Protein AF-A0A7X1Z9N9-F1 (afdb_monomer)

Structure (mmCIF, N/CA/C/O backbone):
data_AF-A0A7X1Z9N9-F1
#
_entry.id   AF-A0A7X1Z9N9-F1
#
loop_
_atom_site.group_PDB
_atom_site.id
_atom_site.type_symbol
_atom_site.label_atom_id
_atom_site.label_alt_id
_atom_site.label_comp_id
_atom_site.label_asym_id
_atom_site.label_entity_id
_atom_site.label_seq_id
_atom_site.pdbx_PDB_ins_code
_atom_site.Cartn_x
_atom_site.Cartn_y
_atom_site.Cartn_z
_atom_site.occupancy
_atom_site.B_iso_or_equiv
_atom_site.auth_seq_id
_atom_site.auth_comp_id
_atom_site.auth_asym_id
_atom_site.auth_atom_id
_atom_site.pdbx_PDB_model_num
ATOM 1 N N . MET A 1 1 ? 5.005 -2.989 -37.664 1.00 41.72 1 MET A N 1
ATOM 2 C CA . MET A 1 1 ? 4.830 -1.795 -36.803 1.00 41.72 1 MET A CA 1
ATOM 3 C C . MET A 1 1 ? 5.615 -2.000 -35.517 1.00 41.72 1 MET A C 1
ATOM 5 O O . MET A 1 1 ? 5.484 -3.068 -34.931 1.00 41.72 1 MET A O 1
ATOM 9 N N . LYS A 1 2 ? 6.439 -1.034 -35.084 1.00 55.78 2 LYS A N 1
ATOM 10 C CA . LYS A 1 2 ? 6.984 -1.046 -33.714 1.00 55.78 2 LYS A CA 1
ATOM 11 C C . LYS A 1 2 ? 5.807 -0.826 -32.763 1.00 55.78 2 LYS A C 1
ATOM 13 O O . LYS A 1 2 ? 5.116 0.178 -32.897 1.00 55.78 2 LYS A O 1
ATOM 18 N N . LYS A 1 3 ? 5.544 -1.781 -31.870 1.00 72.31 3 LYS A N 1
ATOM 19 C CA . LYS A 1 3 ? 4.564 -1.609 -30.795 1.00 72.31 3 LYS A CA 1
ATOM 20 C C . LYS A 1 3 ? 5.053 -0.469 -29.897 1.00 72.31 3 LYS A C 1
ATOM 22 O O . LYS A 1 3 ? 6.222 -0.471 -29.511 1.00 72.31 3 LYS A O 1
ATOM 27 N N . ASN A 1 4 ? 4.195 0.512 -29.628 1.00 86.56 4 ASN A N 1
ATOM 28 C CA . ASN A 1 4 ? 4.504 1.553 -28.653 1.00 86.56 4 ASN A CA 1
ATOM 29 C C . ASN A 1 4 ? 4.404 0.944 -27.257 1.00 86.56 4 ASN A C 1
ATOM 31 O O . ASN A 1 4 ? 3.423 0.269 -26.958 1.00 86.56 4 ASN A O 1
ATOM 35 N N . LEU A 1 5 ? 5.432 1.183 -26.450 1.00 94.12 5 LEU A N 1
ATOM 36 C CA . LEU A 1 5 ? 5.482 0.791 -25.050 1.00 94.12 5 LEU A CA 1
ATOM 37 C C . LEU A 1 5 ? 4.356 1.489 -24.273 1.00 94.12 5 LEU A C 1
ATOM 39 O O . LEU A 1 5 ? 4.157 2.692 -24.454 1.00 94.12 5 LEU A O 1
ATOM 43 N N . THR A 1 6 ? 3.635 0.755 -23.426 1.00 96.31 6 THR A N 1
ATOM 44 C CA . THR A 1 6 ? 2.561 1.316 -22.587 1.00 96.31 6 THR A CA 1
ATOM 45 C C . THR A 1 6 ? 2.886 1.248 -21.095 1.00 96.31 6 THR A C 1
ATOM 47 O O . THR A 1 6 ? 3.668 0.403 -20.656 1.00 96.31 6 THR A O 1
ATOM 50 N N . ASP A 1 7 ? 2.235 2.105 -20.300 1.00 96.75 7 ASP A N 1
ATOM 51 C CA . ASP A 1 7 ? 2.293 2.054 -18.831 1.00 96.75 7 ASP A CA 1
ATOM 52 C C . ASP A 1 7 ? 1.918 0.663 -18.310 1.00 96.75 7 ASP A C 1
ATOM 54 O O . ASP A 1 7 ? 2.605 0.126 -17.449 1.00 96.75 7 ASP A O 1
ATOM 58 N N . GLU A 1 8 ? 0.872 0.051 -18.870 1.00 96.25 8 GLU A N 1
ATOM 59 C CA . GLU A 1 8 ? 0.391 -1.277 -18.474 1.00 96.25 8 GLU A CA 1
ATOM 60 C C . GLU A 1 8 ? 1.453 -2.367 -18.691 1.00 96.25 8 GLU A C 1
ATOM 62 O O . GLU A 1 8 ? 1.660 -3.215 -17.825 1.00 96.25 8 GLU A O 1
ATOM 67 N N . GLU A 1 9 ? 2.177 -2.338 -19.816 1.00 97.19 9 GLU A N 1
ATOM 68 C CA . GLU A 1 9 ? 3.260 -3.295 -20.078 1.00 97.19 9 GLU A CA 1
ATOM 69 C C . GLU A 1 9 ? 4.414 -3.140 -19.086 1.00 97.19 9 GLU A C 1
ATOM 71 O O . GLU A 1 9 ? 4.978 -4.137 -18.617 1.00 97.19 9 GLU A O 1
ATOM 76 N N . ILE A 1 10 ? 4.754 -1.892 -18.751 1.00 97.94 10 ILE A N 1
ATOM 77 C CA . ILE A 1 10 ? 5.786 -1.579 -17.764 1.00 97.94 10 ILE A CA 1
ATOM 78 C C . ILE A 1 10 ? 5.344 -2.042 -16.377 1.00 97.94 10 ILE A C 1
ATOM 80 O O . ILE A 1 10 ? 6.110 -2.748 -15.725 1.00 97.94 10 ILE A O 1
ATOM 84 N N . LEU A 1 11 ? 4.130 -1.694 -15.940 1.00 97.81 11 LEU A N 1
ATOM 85 C CA . LEU A 1 11 ? 3.592 -2.053 -14.626 1.00 97.81 11 LEU A CA 1
ATOM 86 C C . LEU A 1 11 ? 3.477 -3.568 -14.471 1.00 97.81 11 LEU A C 1
ATOM 88 O O . LEU A 1 11 ? 3.977 -4.109 -13.492 1.00 97.81 11 LEU A O 1
ATOM 92 N N . LYS A 1 12 ? 2.944 -4.278 -15.470 1.00 97.56 12 LYS A N 1
ATOM 93 C CA . LYS A 1 12 ? 2.852 -5.745 -15.446 1.00 97.56 12 LYS A CA 1
ATOM 94 C C . LYS A 1 12 ? 4.224 -6.415 -15.349 1.00 97.56 12 LYS A C 1
ATOM 96 O O . LYS A 1 12 ? 4.395 -7.388 -14.618 1.00 97.56 12 LYS A O 1
ATOM 101 N N . THR A 1 13 ? 5.214 -5.901 -16.080 1.00 97.81 13 THR A N 1
ATOM 102 C CA . THR A 1 13 ? 6.587 -6.428 -16.019 1.00 97.81 13 THR A CA 1
ATOM 103 C C . THR A 1 13 ? 7.253 -6.091 -14.689 1.00 97.81 13 THR A C 1
ATOM 105 O O . THR A 1 13 ? 7.956 -6.924 -14.118 1.00 97.81 13 THR A O 1
ATOM 108 N N . ALA A 1 14 ? 7.033 -4.878 -14.185 1.00 97.38 14 ALA A N 1
ATOM 109 C CA . ALA A 1 14 ? 7.521 -4.448 -12.888 1.00 97.38 14 ALA A CA 1
ATOM 110 C C . ALA A 1 14 ? 6.924 -5.297 -11.766 1.00 97.38 14 ALA A C 1
ATOM 112 O O . ALA A 1 14 ? 7.677 -5.740 -10.912 1.00 97.38 14 ALA A O 1
ATOM 113 N N . ASP A 1 15 ? 5.622 -5.586 -11.789 1.00 95.56 15 ASP A N 1
ATOM 114 C CA . ASP A 1 15 ? 4.969 -6.415 -10.776 1.00 95.56 15 ASP A CA 1
ATOM 115 C C . ASP A 1 15 ? 5.503 -7.851 -10.785 1.00 95.56 15 ASP A C 1
ATOM 117 O O . ASP A 1 15 ? 5.840 -8.389 -9.734 1.00 95.56 15 ASP A O 1
ATOM 121 N N . ALA A 1 16 ? 5.710 -8.440 -11.968 1.00 95.56 16 ALA A N 1
ATOM 122 C CA . ALA A 1 16 ? 6.332 -9.759 -12.086 1.00 95.56 16 ALA A CA 1
ATOM 123 C C . ALA A 1 16 ? 7.754 -9.781 -11.497 1.00 95.56 16 ALA A C 1
ATOM 125 O O . ALA A 1 16 ? 8.085 -10.647 -10.687 1.00 95.56 16 ALA A O 1
ATOM 126 N N . LEU A 1 17 ? 8.583 -8.792 -11.848 1.00 95.56 17 LEU A N 1
ATOM 127 C CA . LEU A 1 17 ? 9.934 -8.654 -11.301 1.00 95.56 17 LEU A CA 1
ATOM 128 C C . LEU A 1 17 ? 9.913 -8.397 -9.791 1.00 95.56 17 LEU A C 1
ATOM 130 O O . LEU A 1 17 ? 10.740 -8.939 -9.066 1.00 95.56 17 LEU A O 1
ATOM 134 N N . ASN A 1 18 ? 8.988 -7.568 -9.319 1.00 92.88 18 ASN A N 1
ATOM 135 C CA . ASN A 1 18 ? 8.777 -7.262 -7.912 1.00 92.88 18 ASN A CA 1
ATOM 136 C C . ASN A 1 18 ? 8.408 -8.530 -7.128 1.00 92.88 18 ASN A C 1
ATOM 138 O O . ASN A 1 18 ? 8.967 -8.772 -6.061 1.00 92.88 18 ASN A O 1
ATOM 142 N N . TRP A 1 19 ? 7.525 -9.367 -7.675 1.00 92.00 19 TRP A N 1
ATOM 143 C CA . TRP A 1 19 ? 7.136 -10.651 -7.091 1.00 92.00 19 TRP A CA 1
ATOM 144 C C . TRP A 1 19 ? 8.292 -11.658 -7.048 1.00 92.00 19 TRP A C 1
ATOM 146 O O . TRP A 1 19 ? 8.420 -12.407 -6.083 1.00 92.00 19 TRP A O 1
ATOM 156 N N . GLU A 1 20 ? 9.150 -11.660 -8.070 1.00 92.25 20 GLU A N 1
ATOM 157 C CA . GLU A 1 20 ? 10.281 -12.586 -8.184 1.00 92.25 20 GLU A CA 1
ATOM 158 C C . GLU A 1 20 ? 11.436 -12.251 -7.228 1.00 92.25 20 GLU A C 1
ATOM 160 O O . GLU A 1 20 ? 11.952 -13.138 -6.553 1.00 92.25 20 GLU A O 1
ATOM 165 N N . LYS A 1 21 ? 11.871 -10.983 -7.171 1.00 90.25 21 LYS A N 1
ATOM 166 C CA . LYS A 1 21 ? 13.096 -10.591 -6.438 1.00 90.25 21 LYS A CA 1
ATOM 167 C C . LYS A 1 21 ? 12.880 -9.614 -5.286 1.00 90.25 21 LYS A C 1
ATOM 169 O O . LYS A 1 21 ? 13.844 -9.305 -4.587 1.00 90.25 21 LYS A O 1
ATOM 174 N N . GLY A 1 22 ? 11.662 -9.112 -5.107 1.00 91.25 22 GLY A N 1
ATOM 175 C CA . GLY A 1 22 ? 11.345 -8.069 -4.137 1.00 91.25 22 GLY A CA 1
ATOM 176 C C . GLY A 1 22 ? 11.584 -6.644 -4.654 1.00 91.25 22 GLY A C 1
ATOM 177 O O . GLY A 1 22 ? 12.424 -6.388 -5.527 1.00 91.25 22 GLY A O 1
ATOM 178 N N . PHE A 1 23 ? 10.835 -5.691 -4.095 1.00 91.06 23 PHE A N 1
ATOM 179 C CA . PHE A 1 23 ? 10.875 -4.287 -4.498 1.00 91.06 23 PHE A CA 1
ATOM 180 C C . PHE A 1 23 ? 12.224 -3.608 -4.205 1.00 91.06 23 PHE A C 1
ATOM 182 O O . PHE A 1 23 ? 12.713 -2.791 -4.999 1.00 91.06 23 PHE A O 1
ATOM 189 N N . ASP A 1 24 ? 12.862 -3.959 -3.083 1.00 90.19 24 ASP A N 1
ATOM 190 C CA . ASP A 1 24 ? 14.173 -3.426 -2.691 1.00 90.19 24 ASP A CA 1
ATOM 191 C C . ASP A 1 24 ? 15.234 -3.653 -3.783 1.00 90.19 24 ASP A C 1
ATOM 193 O O . ASP A 1 24 ? 15.962 -2.723 -4.151 1.00 90.19 24 ASP A O 1
ATOM 197 N N . LYS A 1 25 ? 15.238 -4.847 -4.385 1.00 92.06 25 LYS A N 1
ATOM 198 C CA . LYS A 1 25 ? 16.159 -5.269 -5.449 1.00 92.06 25 LYS A CA 1
ATOM 199 C C . LYS A 1 25 ? 15.675 -4.938 -6.862 1.00 92.06 25 LYS A C 1
ATOM 201 O O . LYS A 1 25 ? 16.464 -5.030 -7.804 1.00 92.06 25 LYS A O 1
ATOM 206 N N . MET A 1 26 ? 14.418 -4.535 -7.053 1.00 94.31 26 MET A N 1
ATOM 207 C CA . MET A 1 26 ? 13.912 -4.132 -8.366 1.00 94.31 26 MET A CA 1
ATOM 208 C C . MET A 1 26 ? 14.552 -2.829 -8.858 1.00 94.31 26 MET A C 1
ATOM 210 O O . MET A 1 26 ? 14.687 -1.855 -8.114 1.00 94.31 26 MET A O 1
ATOM 214 N N . ARG A 1 27 ? 14.946 -2.814 -10.140 1.00 95.50 27 ARG A N 1
ATOM 215 C CA . ARG A 1 27 ? 15.564 -1.670 -10.820 1.00 95.50 27 ARG A CA 1
ATOM 216 C C . ARG A 1 27 ? 14.912 -1.429 -12.182 1.00 95.50 27 ARG A C 1
ATOM 218 O O . ARG A 1 27 ? 14.556 -2.379 -12.875 1.00 95.50 27 ARG A O 1
ATOM 225 N N . ILE A 1 28 ? 14.859 -0.164 -12.605 1.00 96.88 28 ILE A N 1
ATOM 226 C CA . ILE A 1 28 ? 14.351 0.258 -13.926 1.00 96.88 28 ILE A CA 1
ATOM 227 C C . ILE A 1 28 ? 15.080 -0.449 -15.083 1.00 96.88 28 ILE A C 1
ATOM 229 O O . ILE A 1 28 ? 14.450 -0.861 -16.054 1.00 96.88 28 ILE A O 1
ATOM 233 N N . ILE A 1 29 ? 16.396 -0.656 -14.953 1.00 96.62 29 ILE A N 1
ATOM 234 C CA . ILE A 1 29 ? 17.219 -1.401 -15.925 1.00 96.62 29 ILE A CA 1
ATOM 235 C C . ILE A 1 29 ? 16.712 -2.826 -16.164 1.00 96.62 29 ILE A C 1
ATOM 237 O O . ILE A 1 29 ? 16.744 -3.309 -17.293 1.00 96.62 29 ILE A O 1
ATOM 241 N N . ASP A 1 30 ? 16.217 -3.501 -15.128 1.00 96.88 30 ASP A N 1
ATOM 242 C CA . ASP A 1 30 ? 15.746 -4.878 -15.265 1.00 96.88 30 ASP A CA 1
ATOM 243 C C . ASP A 1 30 ? 14.399 -4.929 -15.989 1.00 96.88 30 ASP A C 1
ATOM 245 O O . ASP A 1 30 ? 14.184 -5.813 -16.814 1.00 96.88 30 ASP A O 1
ATOM 249 N N . ILE A 1 31 ? 13.534 -3.940 -15.741 1.00 97.75 31 ILE A N 1
ATOM 250 C CA . ILE A 1 31 ? 12.250 -3.783 -16.434 1.00 97.75 31 ILE A CA 1
ATOM 251 C C . ILE A 1 31 ? 12.493 -3.521 -17.925 1.00 97.75 31 ILE A C 1
ATOM 253 O O . ILE A 1 31 ? 11.932 -4.194 -18.787 1.00 97.75 31 ILE A O 1
ATOM 257 N N . ALA A 1 32 ? 13.400 -2.593 -18.239 1.00 97.38 32 ALA A N 1
ATOM 258 C CA . ALA A 1 32 ? 13.777 -2.283 -19.612 1.00 97.38 32 ALA A CA 1
ATOM 259 C C . ALA A 1 32 ? 14.383 -3.494 -20.340 1.00 97.38 32 ALA A C 1
ATOM 261 O O . ALA A 1 32 ? 14.024 -3.770 -21.486 1.00 97.38 32 ALA A O 1
ATOM 262 N N . ARG A 1 33 ? 15.259 -4.252 -19.661 1.00 97.12 33 ARG A N 1
ATOM 263 C CA . ARG A 1 33 ? 15.855 -5.486 -20.195 1.00 97.12 33 ARG A CA 1
ATOM 264 C C . ARG A 1 33 ? 14.785 -6.536 -20.494 1.00 97.12 33 ARG A C 1
ATOM 266 O O . ARG A 1 33 ? 14.808 -7.112 -21.580 1.00 97.12 33 ARG A O 1
ATOM 273 N N . ALA A 1 34 ? 13.846 -6.754 -19.574 1.00 97.19 34 ALA A N 1
ATOM 274 C CA . ALA A 1 34 ? 12.747 -7.702 -19.752 1.00 97.19 34 ALA A CA 1
ATOM 275 C C . ALA A 1 34 ? 11.841 -7.324 -20.940 1.00 97.19 34 ALA A C 1
ATOM 277 O O . ALA A 1 34 ? 11.450 -8.191 -21.720 1.00 97.19 34 ALA A O 1
ATOM 278 N N . LEU A 1 35 ? 11.593 -6.027 -21.139 1.00 97.06 35 LEU A N 1
ATOM 279 C CA . LEU A 1 35 ? 10.788 -5.496 -22.246 1.00 97.06 35 LEU A CA 1
ATOM 280 C C . LEU A 1 35 ? 11.567 -5.296 -23.554 1.00 97.06 35 LEU A C 1
ATOM 282 O O . LEU A 1 35 ? 10.975 -4.942 -24.572 1.00 97.06 35 LEU A O 1
ATOM 286 N N . ARG A 1 36 ? 12.887 -5.528 -23.553 1.00 96.81 36 ARG A N 1
ATOM 287 C CA . ARG A 1 36 ? 13.790 -5.292 -24.696 1.00 96.81 36 ARG A CA 1
ATOM 288 C C . ARG A 1 36 ? 13.716 -3.851 -25.229 1.00 96.81 36 ARG A C 1
ATOM 290 O O . ARG A 1 36 ? 13.768 -3.618 -26.437 1.00 96.81 36 ARG A O 1
ATOM 297 N N . VAL A 1 37 ? 13.618 -2.883 -24.318 1.00 96.44 37 VAL A N 1
ATOM 298 C CA . VAL A 1 37 ? 13.616 -1.440 -24.610 1.00 96.44 37 VAL A CA 1
ATOM 299 C C . VAL A 1 37 ? 14.804 -0.741 -23.946 1.00 96.44 37 VAL A C 1
ATOM 301 O O . VAL A 1 37 ? 15.481 -1.306 -23.089 1.00 96.44 37 VAL A O 1
ATOM 304 N N . SER A 1 38 ? 15.082 0.506 -24.333 1.00 95.44 38 SER A N 1
ATOM 305 C CA . SER A 1 38 ? 16.095 1.313 -23.646 1.00 95.44 38 SER A CA 1
ATOM 306 C C . SER A 1 38 ? 15.590 1.770 -22.275 1.00 95.44 38 SER A C 1
ATOM 308 O O . SER A 1 38 ? 14.392 1.966 -22.080 1.00 95.44 38 SER A O 1
ATOM 310 N N . HIS A 1 39 ? 16.492 2.020 -21.319 1.00 93.25 39 HIS A N 1
ATOM 311 C CA . HIS A 1 39 ? 16.080 2.552 -20.009 1.00 93.25 39 HIS A CA 1
ATOM 312 C C . HIS A 1 39 ? 15.418 3.921 -20.160 1.00 93.25 39 HIS A C 1
ATOM 314 O O . HIS A 1 39 ? 14.435 4.208 -19.488 1.00 93.25 39 HIS A O 1
ATOM 320 N N . THR A 1 40 ? 15.912 4.739 -21.096 1.00 95.31 40 THR A N 1
ATOM 321 C CA . THR A 1 40 ? 15.309 6.028 -21.450 1.00 95.31 40 THR A CA 1
ATOM 322 C C . THR A 1 40 ? 13.855 5.879 -21.891 1.00 95.31 40 THR A C 1
ATOM 324 O O . THR A 1 40 ? 13.071 6.786 -21.648 1.00 95.31 40 THR A O 1
ATOM 327 N N . ALA A 1 41 ? 13.468 4.759 -22.516 1.00 95.50 41 ALA A N 1
ATOM 328 C CA . ALA A 1 41 ? 12.070 4.517 -22.855 1.00 95.50 41 ALA A CA 1
ATOM 329 C C . ALA A 1 41 ? 11.210 4.363 -21.595 1.00 95.50 41 ALA A C 1
ATOM 331 O O . ALA A 1 41 ? 10.149 4.963 -21.548 1.00 95.50 41 ALA A O 1
ATOM 332 N N . ILE A 1 42 ? 11.684 3.664 -20.555 1.00 97.06 42 ILE A N 1
ATOM 333 C CA . ILE A 1 42 ? 10.962 3.565 -19.273 1.00 97.06 42 ILE A CA 1
ATOM 334 C C . ILE A 1 42 ? 10.852 4.937 -18.598 1.00 97.06 42 ILE A C 1
ATOM 336 O O . ILE A 1 42 ? 9.771 5.307 -18.148 1.00 97.06 42 ILE A O 1
ATOM 340 N N . TYR A 1 43 ? 11.933 5.726 -18.601 1.00 96.12 43 TYR A N 1
ATOM 341 C CA . TYR A 1 43 ? 11.951 7.063 -17.993 1.00 96.12 43 TYR A CA 1
ATOM 342 C C . TYR A 1 43 ? 10.994 8.074 -18.645 1.00 96.12 43 TYR A C 1
ATOM 344 O O . TYR A 1 43 ? 10.663 9.079 -18.027 1.00 96.12 43 TYR A O 1
ATOM 352 N N . LYS A 1 44 ? 10.513 7.818 -19.870 1.00 95.62 44 LYS A N 1
ATOM 353 C CA . LYS A 1 44 ? 9.448 8.628 -20.490 1.00 95.62 44 LYS A CA 1
ATOM 354 C C . LYS A 1 44 ? 8.072 8.401 -19.859 1.00 95.62 44 LYS A C 1
ATOM 356 O O . LYS A 1 44 ? 7.209 9.255 -20.020 1.00 95.62 44 LYS A O 1
ATOM 361 N N . HIS A 1 45 ? 7.873 7.266 -19.192 1.00 96.69 45 HIS A N 1
ATOM 362 C CA . HIS A 1 45 ? 6.622 6.905 -18.522 1.00 96.69 45 HIS A CA 1
ATOM 363 C C . HIS A 1 45 ? 6.719 7.100 -17.005 1.00 96.69 45 HIS A C 1
ATOM 365 O O . HIS A 1 45 ? 5.784 7.594 -16.382 1.00 96.69 45 HIS A O 1
ATOM 371 N N . PHE A 1 46 ? 7.862 6.744 -16.407 1.00 97.06 46 PHE A N 1
ATOM 372 C CA . PHE A 1 46 ? 8.057 6.789 -14.960 1.00 97.06 46 PHE A CA 1
ATOM 373 C C . PHE A 1 46 ? 9.402 7.397 -14.594 1.00 97.06 46 PHE A C 1
ATOM 375 O O . PHE A 1 46 ? 10.449 6.895 -14.993 1.00 97.06 46 PHE A O 1
ATOM 382 N N . GLU A 1 47 ? 9.372 8.440 -13.771 1.00 95.94 47 GLU A N 1
ATOM 383 C CA . GLU A 1 47 ? 10.574 9.148 -13.328 1.00 95.94 47 GLU A CA 1
ATOM 384 C C . GLU A 1 47 ? 11.532 8.247 -12.532 1.00 95.94 47 GLU A C 1
ATOM 386 O O . GLU A 1 47 ? 12.750 8.366 -12.642 1.00 95.94 47 GLU A O 1
ATOM 391 N N . ASN A 1 48 ? 10.993 7.324 -11.734 1.00 95.69 48 ASN A N 1
ATOM 392 C CA . ASN A 1 48 ? 11.765 6.425 -10.882 1.00 95.69 48 ASN A CA 1
ATOM 393 C C . ASN A 1 48 ? 10.962 5.154 -10.544 1.00 95.69 48 ASN A C 1
ATOM 395 O O . ASN A 1 48 ? 9.814 4.982 -10.965 1.00 95.69 48 ASN A O 1
ATOM 399 N N . LYS A 1 49 ? 11.581 4.227 -9.802 1.00 95.00 49 LYS A N 1
ATOM 400 C CA . LYS A 1 49 ? 10.930 2.960 -9.436 1.00 95.00 49 LYS A CA 1
ATOM 401 C C . LYS A 1 49 ? 9.875 3.134 -8.340 1.00 95.00 49 LYS A C 1
ATOM 403 O O . LYS A 1 49 ? 8.997 2.289 -8.216 1.00 95.00 49 LYS A O 1
ATOM 408 N N . GLU A 1 50 ? 9.956 4.202 -7.554 1.00 96.12 50 GLU A N 1
ATOM 409 C CA . GLU A 1 50 ? 9.023 4.521 -6.477 1.00 96.12 50 GLU A CA 1
ATOM 410 C C . GLU A 1 50 ? 7.658 4.944 -7.035 1.00 96.12 50 GLU A C 1
ATOM 412 O O . GLU A 1 50 ? 6.643 4.502 -6.508 1.00 96.12 50 GLU A O 1
ATOM 417 N N . VAL A 1 51 ? 7.615 5.688 -8.148 1.00 96.50 51 VAL A N 1
ATOM 418 C CA . VAL A 1 51 ? 6.363 6.006 -8.867 1.00 96.50 51 VAL A CA 1
ATOM 419 C C . VAL A 1 51 ? 5.700 4.736 -9.412 1.00 96.50 51 VAL A C 1
ATOM 421 O O . VAL A 1 51 ? 4.483 4.575 -9.320 1.00 96.50 51 VAL A O 1
ATOM 424 N N . ILE A 1 52 ? 6.493 3.802 -9.949 1.00 97.00 52 ILE A N 1
ATOM 425 C CA . ILE A 1 52 ? 5.995 2.482 -10.370 1.00 97.00 52 ILE A CA 1
ATOM 426 C C . ILE A 1 52 ? 5.400 1.750 -9.167 1.00 97.00 52 ILE A C 1
ATOM 428 O O . ILE A 1 52 ? 4.284 1.246 -9.238 1.00 97.00 52 ILE A O 1
ATOM 432 N N . PHE A 1 53 ? 6.120 1.722 -8.047 1.00 95.38 53 PHE A N 1
ATOM 433 C CA . PHE A 1 53 ? 5.667 1.033 -6.844 1.00 95.38 53 PHE A CA 1
ATOM 434 C C . PHE A 1 53 ? 4.388 1.618 -6.269 1.00 95.38 53 PHE A C 1
ATOM 436 O O . PHE A 1 53 ? 3.507 0.864 -5.879 1.00 95.38 53 PHE A O 1
ATOM 443 N N . GLU A 1 54 ? 4.259 2.943 -6.259 1.00 95.88 54 GLU A N 1
ATOM 444 C CA . GLU A 1 54 ? 3.034 3.613 -5.840 1.00 95.88 54 GLU A CA 1
ATOM 445 C C . GLU A 1 54 ? 1.833 3.132 -6.663 1.00 95.88 54 GLU A C 1
ATOM 447 O O . GLU A 1 54 ? 0.801 2.767 -6.099 1.00 95.8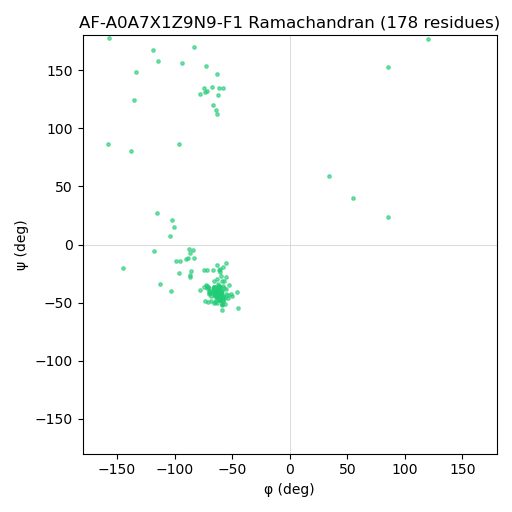8 54 GLU A O 1
ATOM 452 N N . LYS A 1 55 ? 1.981 3.045 -7.990 1.00 96.56 55 LYS A N 1
ATOM 453 C CA . LYS A 1 55 ? 0.933 2.511 -8.870 1.00 96.56 55 LYS A CA 1
ATOM 454 C C . LYS A 1 55 ? 0.620 1.044 -8.576 1.00 96.56 55 LYS A C 1
ATOM 456 O O . LYS A 1 55 ? -0.554 0.705 -8.461 1.00 96.56 55 LYS A O 1
ATOM 461 N N . LEU A 1 56 ? 1.636 0.206 -8.362 1.00 95.06 56 LEU A N 1
ATOM 462 C CA . LEU A 1 56 ? 1.436 -1.198 -7.982 1.00 95.06 56 LEU A CA 1
ATOM 463 C C . LEU A 1 56 ? 0.718 -1.343 -6.629 1.00 95.06 56 LEU A C 1
ATOM 465 O O . LEU A 1 56 ? -0.141 -2.209 -6.476 1.00 95.06 56 LEU A O 1
ATOM 469 N N . LEU A 1 57 ? 1.028 -0.493 -5.643 1.00 93.94 57 LEU A N 1
ATOM 470 C CA . LEU A 1 57 ? 0.324 -0.470 -4.357 1.00 93.94 57 LEU A CA 1
ATOM 471 C C . LEU A 1 57 ? -1.142 -0.060 -4.546 1.00 93.94 57 LEU A C 1
ATOM 473 O O . LEU A 1 57 ? -2.030 -0.715 -4.005 1.00 93.94 57 LEU A O 1
ATOM 477 N N . ARG A 1 58 ? -1.409 0.976 -5.350 1.00 95.44 58 ARG A N 1
ATOM 478 C CA . ARG A 1 58 ? -2.778 1.409 -5.676 1.00 95.44 58 ARG A CA 1
ATOM 479 C C . ARG A 1 58 ? -3.577 0.272 -6.317 1.00 95.44 58 ARG A C 1
ATOM 481 O O . ARG A 1 58 ? -4.668 -0.025 -5.846 1.00 95.44 58 ARG A O 1
ATOM 488 N N . GLU A 1 59 ? -3.025 -0.414 -7.316 1.00 93.00 59 GLU A N 1
ATOM 489 C CA . GLU A 1 59 ? -3.676 -1.566 -7.962 1.00 93.00 59 GLU A CA 1
ATOM 490 C C . GLU A 1 59 ? -3.919 -2.725 -6.987 1.00 93.00 59 GLU A C 1
ATOM 492 O O . GLU A 1 59 ? -4.999 -3.321 -6.983 1.00 93.00 59 GLU A O 1
ATOM 497 N N . ARG A 1 60 ? -2.944 -3.011 -6.116 1.00 91.06 60 ARG A N 1
ATOM 498 C CA . ARG A 1 60 ? -3.036 -4.080 -5.115 1.00 91.06 60 ARG A CA 1
ATOM 499 C C . ARG A 1 60 ? -4.167 -3.862 -4.118 1.00 91.06 60 ARG A C 1
ATOM 501 O O . ARG A 1 60 ? -4.830 -4.829 -3.754 1.00 91.06 60 ARG A O 1
ATOM 508 N N . TYR A 1 61 ? -4.366 -2.630 -3.655 1.00 94.75 61 TYR A N 1
ATOM 509 C CA . TYR A 1 61 ? -5.334 -2.332 -2.597 1.00 94.75 61 TYR A CA 1
ATOM 510 C C . TYR A 1 61 ? -6.694 -1.868 -3.111 1.00 94.75 61 TYR A C 1
ATOM 512 O O . TYR A 1 61 ? -7.687 -2.061 -2.415 1.00 94.75 61 TYR A O 1
ATOM 520 N N . ASP A 1 62 ? -6.778 -1.304 -4.318 1.00 92.94 62 ASP A N 1
ATOM 521 C CA . ASP A 1 62 ? -8.015 -0.697 -4.808 1.00 92.94 62 ASP A CA 1
ATOM 522 C C . ASP A 1 62 ? -9.182 -1.689 -4.848 1.00 92.94 62 ASP A C 1
ATOM 524 O O . ASP A 1 62 ? -10.212 -1.454 -4.224 1.00 92.94 62 ASP A O 1
ATOM 528 N N . VAL A 1 63 ? -9.040 -2.817 -5.550 1.00 91.62 63 VAL A N 1
ATOM 529 C CA . VAL A 1 63 ? -10.135 -3.794 -5.663 1.00 91.62 63 VAL A CA 1
ATOM 530 C C . VAL A 1 63 ? -10.420 -4.492 -4.329 1.00 91.62 63 VAL A C 1
ATOM 532 O O . VAL A 1 63 ? -11.594 -4.536 -3.946 1.00 91.62 63 VAL A O 1
ATOM 535 N N . PRO A 1 64 ? -9.415 -5.012 -3.595 1.00 90.88 64 PRO A N 1
ATOM 536 C CA . PRO A 1 64 ? -9.667 -5.728 -2.351 1.00 90.88 64 PRO A CA 1
ATOM 537 C C . PRO A 1 64 ? -10.214 -4.866 -1.219 1.00 90.88 64 PRO A C 1
ATOM 539 O O . PRO A 1 64 ? -10.823 -5.440 -0.330 1.00 90.88 64 PRO A O 1
ATOM 542 N N . LEU A 1 65 ? -10.021 -3.541 -1.228 1.00 91.69 65 LEU A N 1
ATOM 543 C CA . LEU A 1 65 ? -10.511 -2.633 -0.177 1.00 91.69 65 LEU A CA 1
ATOM 544 C C . LEU A 1 65 ? -11.748 -1.825 -0.582 1.00 91.69 65 LEU A C 1
ATOM 546 O O . LEU A 1 65 ? -12.181 -0.951 0.166 1.00 91.69 65 LEU A O 1
ATOM 550 N N . ARG A 1 66 ? -12.353 -2.111 -1.741 1.00 90.12 66 ARG A N 1
ATOM 551 C CA . ARG A 1 66 ? -13.634 -1.501 -2.123 1.00 90.12 66 ARG A CA 1
ATOM 552 C C . ARG A 1 66 ? -14.740 -1.927 -1.162 1.00 90.12 66 ARG A C 1
ATOM 554 O O . ARG A 1 66 ? -15.165 -3.085 -1.139 1.00 90.12 66 ARG A O 1
ATOM 561 N N . MET A 1 67 ? -15.283 -0.958 -0.440 1.00 77.56 67 MET A N 1
ATOM 562 C CA . MET A 1 67 ? -16.347 -1.129 0.532 1.00 77.56 67 MET A CA 1
ATOM 563 C C . MET A 1 67 ? -17.697 -0.815 -0.109 1.00 77.56 67 MET A C 1
ATOM 565 O O . MET A 1 67 ? -18.248 0.282 -0.002 1.00 77.56 67 MET A O 1
ATOM 569 N N . LYS A 1 68 ? -18.311 -1.809 -0.755 1.00 65.44 68 LYS A N 1
ATOM 570 C CA . LYS A 1 68 ? -19.687 -1.650 -1.253 1.00 65.44 68 LYS A CA 1
ATOM 571 C C . LYS A 1 68 ? -20.651 -1.442 -0.083 1.00 65.44 68 LYS A C 1
ATOM 573 O O . LYS A 1 68 ? -20.905 -2.386 0.655 1.00 65.44 68 LYS A O 1
ATOM 578 N N . ARG A 1 69 ? -21.232 -0.234 0.038 1.00 60.84 69 ARG A N 1
ATOM 579 C CA . ARG A 1 69 ? -22.374 0.103 0.923 1.00 60.84 69 ARG A CA 1
ATOM 580 C C . ARG A 1 69 ? -22.356 -0.678 2.249 1.00 60.84 69 ARG A C 1
ATOM 582 O O . ARG A 1 69 ? -23.298 -1.405 2.567 1.00 60.84 69 ARG A O 1
ATOM 589 N N . LEU A 1 70 ? -21.284 -0.530 3.024 1.00 59.66 70 LEU A N 1
ATOM 590 C CA . LEU A 1 70 ? -21.243 -1.081 4.378 1.00 59.66 70 LEU A CA 1
ATOM 591 C C . LEU A 1 70 ? -22.398 -0.506 5.201 1.00 59.66 70 LEU A C 1
ATOM 593 O O . LEU A 1 70 ? -22.652 0.705 5.182 1.00 59.66 70 LEU A O 1
ATOM 597 N N . LYS A 1 71 ? -23.087 -1.374 5.942 1.00 73.50 71 LYS A N 1
ATOM 598 C CA . LYS A 1 71 ? -24.071 -0.962 6.945 1.00 73.50 71 LYS A CA 1
ATOM 599 C C . LYS A 1 71 ? -23.320 -0.415 8.161 1.00 73.50 71 LYS A C 1
ATOM 601 O O . LYS A 1 71 ? -22.370 -1.035 8.619 1.00 73.50 71 LYS A O 1
ATOM 606 N N . GLY A 1 72 ? -23.758 0.718 8.702 1.00 82.06 72 GLY A N 1
ATOM 607 C CA . GLY A 1 72 ? -23.185 1.300 9.920 1.00 82.06 72 GLY A CA 1
ATOM 608 C C . GLY A 1 72 ? -22.605 2.702 9.734 1.00 82.06 72 GLY A C 1
ATOM 609 O O . GLY A 1 72 ? -22.623 3.269 8.641 1.00 82.06 72 GLY A O 1
ATOM 610 N N . ASN A 1 73 ? -22.130 3.278 10.839 1.00 88.25 73 ASN A N 1
ATOM 611 C CA . ASN A 1 73 ? -21.529 4.614 10.879 1.00 88.25 73 ASN A CA 1
ATOM 612 C C . ASN A 1 73 ? -20.044 4.593 10.472 1.00 88.25 73 ASN A C 1
ATOM 614 O O . ASN A 1 73 ? -19.444 3.523 10.377 1.00 88.25 73 ASN A O 1
ATOM 618 N N . ALA A 1 74 ? -19.454 5.777 10.268 1.00 88.88 74 ALA A N 1
ATOM 619 C CA . ALA A 1 74 ? -18.052 5.936 9.869 1.00 88.88 74 ALA A CA 1
ATOM 620 C C . ALA A 1 74 ? -17.088 5.139 10.763 1.00 88.88 74 ALA A C 1
ATOM 622 O O . ALA A 1 74 ? -16.259 4.400 10.254 1.00 88.88 74 ALA A O 1
ATOM 623 N N . SER A 1 75 ? -17.275 5.179 12.088 1.00 89.00 75 SER A N 1
ATOM 624 C CA . SER A 1 75 ? -16.453 4.407 13.028 1.00 89.00 75 SER A CA 1
ATOM 625 C C . SER A 1 75 ? -16.502 2.900 12.751 1.00 89.00 75 SER A C 1
ATOM 627 O O . SER A 1 75 ? -15.454 2.266 12.688 1.00 89.00 75 SER A O 1
ATOM 629 N N . GLN A 1 76 ? -17.684 2.305 12.560 1.00 88.69 76 GLN A N 1
ATOM 630 C CA . GLN A 1 76 ? -17.761 0.869 12.264 1.00 88.69 76 GLN A CA 1
ATOM 631 C C . GLN A 1 76 ? -17.059 0.536 10.943 1.00 88.69 76 GLN A C 1
ATOM 633 O O . GLN A 1 76 ? -16.251 -0.383 10.898 1.00 88.69 76 GLN A O 1
ATOM 638 N N . LYS A 1 77 ? -17.292 1.344 9.906 1.00 91.38 77 LYS A N 1
ATOM 639 C CA . LYS A 1 77 ? -16.658 1.160 8.598 1.00 91.38 77 LYS A CA 1
ATOM 640 C C . LYS A 1 77 ? -15.134 1.269 8.663 1.00 91.38 77 LYS A C 1
ATOM 642 O O . LYS A 1 77 ? -14.453 0.479 8.026 1.00 91.38 77 LYS A O 1
ATOM 647 N N . SER A 1 78 ? -14.594 2.203 9.446 1.00 92.25 78 SER A N 1
ATOM 648 C CA . SER A 1 78 ? -13.147 2.347 9.637 1.00 92.25 78 SER A CA 1
ATOM 649 C C . SER A 1 78 ? -12.539 1.149 10.365 1.00 92.25 78 SER A C 1
ATOM 651 O O . SER A 1 78 ? -11.449 0.716 10.005 1.00 92.2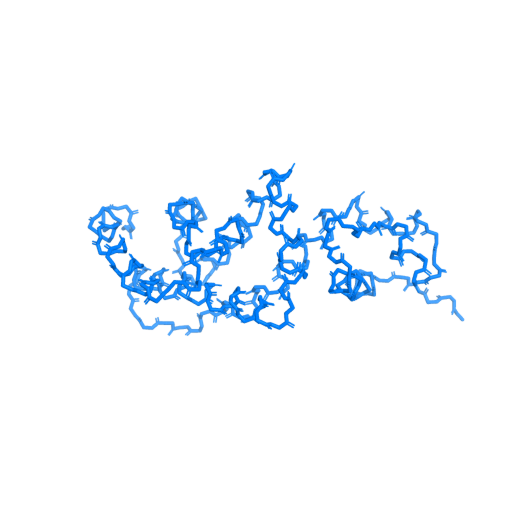5 78 SER A O 1
ATOM 653 N N . CYS A 1 79 ? -13.248 0.584 11.349 1.00 91.69 79 CYS A N 1
ATOM 654 C CA . CYS A 1 79 ? -12.838 -0.656 12.011 1.00 91.69 79 CYS A CA 1
ATOM 655 C C . CYS A 1 79 ? -12.717 -1.799 10.998 1.00 91.69 79 CYS A C 1
ATOM 657 O O . CYS A 1 79 ? -11.693 -2.477 10.935 1.00 91.69 79 CYS A O 1
ATOM 659 N N . ASP A 1 80 ? -13.775 -1.987 10.207 1.00 91.50 80 ASP A N 1
ATOM 660 C CA . ASP A 1 80 ? -13.878 -3.068 9.231 1.00 91.50 80 ASP A CA 1
ATOM 661 C C . ASP A 1 80 ? -12.832 -2.897 8.119 1.00 91.50 80 ASP A C 1
ATOM 663 O O . ASP A 1 80 ? -12.195 -3.867 7.716 1.00 91.50 80 ASP A O 1
ATOM 667 N N . PHE A 1 81 ? -12.585 -1.659 7.679 1.00 94.31 81 PHE A N 1
ATOM 668 C CA . PHE A 1 81 ? -11.561 -1.343 6.685 1.00 94.31 81 PHE A CA 1
ATOM 669 C C . PHE A 1 81 ? -10.160 -1.744 7.157 1.00 94.31 81 PHE A C 1
ATOM 671 O O . PHE A 1 81 ? -9.432 -2.389 6.409 1.00 94.31 81 PHE A O 1
ATOM 678 N N . VAL A 1 82 ? -9.769 -1.404 8.393 1.00 94.06 82 VAL A N 1
ATOM 679 C CA . VAL A 1 82 ? -8.433 -1.756 8.911 1.00 94.06 82 VAL A CA 1
ATOM 680 C C . VAL A 1 82 ? -8.275 -3.273 9.050 1.00 94.06 82 VAL A C 1
ATOM 682 O O . VAL A 1 82 ? -7.219 -3.807 8.714 1.00 94.06 82 VAL A O 1
ATOM 685 N N . LEU A 1 83 ? -9.325 -3.982 9.476 1.00 91.75 83 LEU A N 1
ATOM 686 C CA . LEU A 1 83 ? -9.327 -5.450 9.513 1.00 91.75 83 LEU A CA 1
ATOM 687 C C . LEU A 1 83 ? -9.192 -6.066 8.115 1.00 91.75 83 LEU A C 1
ATOM 689 O O . LEU A 1 83 ? -8.476 -7.049 7.936 1.00 91.75 83 LEU A O 1
ATOM 693 N N . GLN A 1 84 ? -9.846 -5.483 7.113 1.00 93.00 84 GLN A N 1
ATOM 694 C CA . GLN A 1 84 ? -9.746 -5.946 5.733 1.00 93.00 84 GLN A CA 1
ATOM 695 C C . GLN A 1 84 ? -8.373 -5.653 5.126 1.00 93.00 84 GLN A C 1
ATOM 697 O O . GLN A 1 84 ? -7.804 -6.518 4.467 1.00 93.00 84 GLN A O 1
ATOM 702 N N . LEU A 1 85 ? -7.803 -4.478 5.398 1.00 94.62 85 LEU A N 1
ATOM 703 C CA . LEU A 1 85 ? -6.432 -4.136 5.025 1.00 94.62 85 LEU A CA 1
ATOM 704 C C . LEU A 1 85 ? -5.428 -5.120 5.629 1.00 94.62 85 LEU A C 1
ATOM 706 O O . LEU A 1 85 ? -4.561 -5.620 4.913 1.00 94.62 85 LEU A O 1
ATOM 710 N N . HIS A 1 86 ? -5.581 -5.449 6.913 1.00 92.38 86 HIS A N 1
ATOM 711 C CA . HIS A 1 86 ? -4.789 -6.492 7.553 1.00 92.38 86 HIS A CA 1
ATOM 712 C C . HIS A 1 86 ? -4.915 -7.829 6.814 1.00 92.38 86 HIS A C 1
ATOM 714 O O . HIS A 1 86 ? -3.905 -8.410 6.428 1.00 92.38 86 HIS A O 1
ATOM 720 N N . ALA A 1 87 ? -6.141 -8.288 6.548 1.00 90.88 87 ALA A N 1
ATOM 721 C CA . ALA A 1 87 ? -6.375 -9.555 5.860 1.00 90.88 87 ALA A CA 1
ATOM 722 C C . ALA A 1 87 ? -5.757 -9.588 4.450 1.00 90.88 87 ALA A C 1
ATOM 724 O O . ALA A 1 87 ? -5.167 -10.595 4.065 1.00 90.88 87 ALA A O 1
ATOM 725 N N . VAL A 1 88 ? -5.840 -8.489 3.691 1.00 92.25 88 VAL A N 1
ATOM 726 C CA . VAL A 1 88 ? -5.192 -8.362 2.372 1.00 92.25 88 VAL A CA 1
ATOM 727 C C . VAL A 1 88 ? -3.674 -8.494 2.496 1.00 92.25 88 VAL A C 1
ATOM 729 O O . VAL A 1 88 ? -3.047 -9.197 1.701 1.00 92.25 88 VAL A O 1
ATOM 732 N N . ASN A 1 89 ? -3.086 -7.856 3.506 1.00 91.94 89 ASN A N 1
ATOM 733 C CA . ASN A 1 89 ? -1.650 -7.911 3.751 1.00 91.94 89 ASN A CA 1
ATOM 734 C C . ASN A 1 89 ? -1.181 -9.295 4.213 1.00 91.94 89 ASN A C 1
ATOM 736 O O . ASN A 1 89 ? -0.183 -9.791 3.693 1.00 91.94 89 ASN A O 1
ATOM 740 N N . VAL A 1 90 ? -1.928 -9.957 5.098 1.00 89.69 90 VAL A N 1
ATOM 741 C CA . VAL A 1 90 ? -1.654 -11.340 5.515 1.00 89.69 90 VAL A CA 1
ATOM 742 C C . VAL A 1 90 ? -1.742 -12.295 4.328 1.00 89.69 90 VAL A C 1
ATOM 744 O O . VAL A 1 90 ? -0.809 -13.053 4.100 1.00 89.69 90 VAL A O 1
ATOM 747 N N . GLN A 1 91 ? -2.781 -12.203 3.494 1.00 89.69 91 GLN A N 1
ATOM 748 C CA . GLN A 1 91 ? -2.895 -13.042 2.294 1.00 89.69 91 GLN A CA 1
ATOM 749 C C . GLN A 1 91 ? -1.740 -12.822 1.309 1.00 89.69 91 GLN A C 1
ATOM 751 O O . GLN A 1 91 ? -1.300 -13.758 0.640 1.00 89.69 91 GLN A O 1
ATOM 756 N N . ALA A 1 92 ? -1.261 -11.583 1.170 1.00 88.94 92 ALA A N 1
ATOM 757 C CA . ALA A 1 92 ? -0.103 -11.286 0.334 1.00 88.94 92 ALA A CA 1
ATOM 758 C C . ALA A 1 92 ? 1.188 -11.880 0.922 1.00 88.94 92 ALA A C 1
ATOM 760 O O . ALA A 1 92 ? 1.985 -12.436 0.166 1.00 88.94 92 ALA A O 1
ATOM 761 N N . TYR A 1 93 ? 1.361 -11.800 2.245 1.00 89.94 93 TYR A N 1
ATOM 762 C CA . TYR A 1 93 ? 2.475 -12.411 2.967 1.00 89.94 93 TYR A CA 1
ATOM 763 C C . TYR A 1 93 ? 2.461 -13.940 2.840 1.00 89.94 93 TYR A C 1
ATOM 765 O O . TYR A 1 93 ? 3.449 -14.513 2.404 1.00 89.94 93 TYR A O 1
ATOM 773 N N . GLU A 1 94 ? 1.332 -14.601 3.105 1.00 90.12 94 GLU A N 1
ATOM 774 C CA . GLU A 1 94 ? 1.192 -16.063 3.003 1.00 90.12 94 GLU A CA 1
ATOM 775 C C . GLU A 1 94 ? 1.514 -16.595 1.600 1.00 90.12 94 GLU A C 1
ATOM 777 O O . GLU A 1 94 ? 2.088 -17.673 1.452 1.00 90.12 94 GLU A O 1
ATOM 782 N N . LYS A 1 95 ? 1.169 -15.836 0.553 1.00 91.50 95 LYS A N 1
ATOM 783 C CA . LYS A 1 95 ? 1.463 -16.211 -0.838 1.00 91.50 95 LYS A CA 1
ATOM 784 C C . LYS A 1 95 ? 2.944 -16.112 -1.188 1.00 91.50 95 LYS A C 1
ATOM 786 O O . LYS A 1 95 ? 3.413 -16.896 -2.010 1.00 91.50 95 LYS A O 1
ATOM 791 N N . ASN A 1 96 ? 3.651 -15.117 -0.654 1.00 91.12 96 ASN A N 1
ATOM 792 C CA . ASN A 1 96 ? 5.071 -14.908 -0.925 1.00 91.12 96 ASN A CA 1
ATOM 793 C C . ASN A 1 96 ? 5.726 -14.078 0.200 1.00 91.12 96 ASN A C 1
ATOM 795 O O . ASN A 1 96 ? 5.824 -12.849 0.076 1.00 91.12 96 ASN A O 1
ATOM 799 N N . PRO A 1 97 ? 6.191 -14.739 1.281 1.00 90.19 97 PRO A N 1
ATOM 800 C CA . PRO A 1 97 ? 6.760 -14.059 2.443 1.00 90.19 97 PRO A CA 1
ATOM 801 C C . PRO A 1 97 ? 7.961 -13.181 2.089 1.00 90.19 97 PRO A C 1
ATOM 803 O O . PRO A 1 97 ? 7.991 -12.011 2.455 1.00 90.19 97 PRO A O 1
ATOM 806 N N . GLU A 1 98 ? 8.902 -13.694 1.289 1.00 89.69 98 GLU A N 1
ATOM 807 C CA . GLU A 1 98 ? 10.131 -12.970 0.925 1.00 89.69 98 GLU A CA 1
ATOM 808 C C . GLU A 1 98 ? 9.840 -11.704 0.102 1.00 89.69 98 GLU A C 1
ATOM 810 O O . GLU A 1 98 ? 10.446 -10.652 0.327 1.00 89.69 98 GLU A O 1
ATOM 815 N N . HIS A 1 99 ? 8.879 -11.763 -0.828 1.00 88.25 99 HIS A N 1
ATOM 816 C CA . HIS A 1 99 ? 8.433 -10.579 -1.567 1.00 88.25 99 HIS A CA 1
ATOM 817 C C . HIS A 1 99 ? 7.856 -9.513 -0.628 1.00 88.25 99 HIS A C 1
ATOM 819 O O . HIS A 1 99 ? 8.173 -8.327 -0.744 1.00 88.25 99 HIS A O 1
ATOM 825 N N . PHE A 1 100 ? 7.008 -9.923 0.313 1.00 88.75 100 PHE A N 1
ATOM 826 C CA . PHE A 1 100 ? 6.362 -8.993 1.228 1.00 88.75 100 PHE A CA 1
ATOM 827 C C . PHE A 1 100 ? 7.352 -8.423 2.263 1.00 88.75 100 PHE A C 1
ATOM 829 O O . PHE A 1 100 ? 7.330 -7.225 2.557 1.00 88.75 100 PHE A O 1
ATOM 836 N N . GLU A 1 101 ? 8.294 -9.235 2.745 1.00 90.88 101 GLU A N 1
ATOM 837 C CA . GLU A 1 101 ? 9.404 -8.797 3.595 1.00 90.88 101 GLU A CA 1
ATOM 838 C C . GLU A 1 101 ? 10.325 -7.807 2.879 1.00 90.88 101 GLU A C 1
ATOM 840 O O . GLU A 1 101 ? 10.786 -6.845 3.495 1.00 90.88 101 GLU A O 1
ATOM 845 N N . SER A 1 102 ? 10.554 -7.971 1.573 1.00 92.44 102 SER A N 1
ATOM 846 C CA . SER A 1 102 ? 11.269 -6.978 0.765 1.00 92.44 102 SER A CA 1
ATOM 847 C C . SER A 1 102 ? 10.569 -5.613 0.773 1.00 92.44 102 SER A C 1
ATOM 849 O O . SER A 1 102 ? 11.230 -4.588 0.968 1.00 92.44 102 SER A O 1
ATOM 851 N N . CYS A 1 103 ? 9.237 -5.575 0.653 1.00 90.25 103 CYS A N 1
ATOM 852 C CA . CYS A 1 103 ? 8.467 -4.334 0.796 1.00 90.25 103 CYS A CA 1
ATOM 853 C C . CYS A 1 103 ? 8.653 -3.716 2.192 1.00 90.25 103 CYS A C 1
ATOM 855 O O . CYS A 1 103 ? 8.902 -2.515 2.306 1.00 90.25 103 CYS A O 1
ATOM 857 N N . ALA A 1 104 ? 8.610 -4.532 3.252 1.00 91.44 104 ALA A N 1
ATOM 858 C CA . ALA A 1 104 ? 8.849 -4.074 4.620 1.00 91.44 104 ALA A CA 1
ATOM 859 C C . ALA A 1 104 ? 10.269 -3.512 4.812 1.00 91.44 104 ALA A C 1
ATOM 861 O O . ALA A 1 104 ? 10.435 -2.431 5.379 1.00 91.44 104 ALA A O 1
ATOM 862 N N . ARG A 1 105 ? 11.303 -4.194 4.300 1.00 92.75 105 ARG A N 1
ATOM 863 C CA . ARG A 1 105 ? 12.695 -3.709 4.320 1.00 92.75 105 ARG A CA 1
ATOM 864 C C . ARG A 1 105 ? 12.838 -2.383 3.582 1.00 92.75 105 ARG A C 1
ATOM 866 O O . ARG A 1 105 ? 13.519 -1.487 4.080 1.00 92.75 105 ARG A O 1
ATOM 873 N N . TYR A 1 106 ? 12.179 -2.238 2.434 1.00 93.94 106 TYR A N 1
ATOM 874 C CA . TYR A 1 106 ? 12.206 -0.992 1.678 1.00 93.94 106 TYR A CA 1
ATOM 875 C C . TYR A 1 106 ? 11.521 0.155 2.434 1.00 93.94 106 TYR A C 1
ATOM 877 O O . TYR A 1 106 ? 12.061 1.253 2.499 1.00 93.94 106 TYR A O 1
ATOM 885 N N . PHE A 1 107 ? 10.373 -0.088 3.071 1.00 94.75 107 PHE A N 1
ATOM 886 C CA . PHE A 1 107 ? 9.733 0.917 3.925 1.00 94.75 107 PHE A CA 1
ATOM 887 C C . PHE A 1 107 ? 10.613 1.329 5.112 1.00 94.75 107 PHE A C 1
ATOM 889 O O . PHE A 1 107 ? 10.677 2.516 5.421 1.00 94.75 107 PHE A O 1
ATOM 896 N N . ARG A 1 108 ? 11.349 0.393 5.734 1.00 92.94 108 ARG A N 1
ATOM 897 C CA . ARG A 1 108 ? 12.292 0.711 6.827 1.00 92.94 108 ARG A CA 1
ATOM 898 C C . ARG A 1 108 ? 13.429 1.631 6.381 1.00 92.94 108 ARG A C 1
ATOM 900 O O . ARG A 1 108 ? 13.849 2.481 7.159 1.00 92.94 108 ARG A O 1
ATOM 907 N N . SER A 1 109 ? 13.931 1.469 5.157 1.00 93.62 109 SER A N 1
ATOM 908 C CA . SER A 1 109 ? 15.025 2.294 4.621 1.00 93.62 109 SER A CA 1
ATOM 909 C C . SER A 1 109 ? 14.552 3.550 3.882 1.00 93.62 109 SER A C 1
ATOM 911 O O . SER A 1 109 ? 15.358 4.442 3.623 1.00 93.62 109 SER A O 1
ATOM 913 N N . ASN A 1 110 ? 13.258 3.652 3.568 1.00 94.50 110 ASN A N 1
ATOM 914 C CA . ASN A 1 110 ? 12.649 4.793 2.893 1.00 94.50 110 ASN A CA 1
ATOM 915 C C . ASN A 1 110 ? 11.302 5.155 3.535 1.00 94.50 110 ASN A C 1
ATOM 917 O O . ASN A 1 110 ? 10.228 4.831 3.015 1.00 94.50 110 ASN A O 1
ATOM 921 N N . LEU A 1 111 ? 11.367 5.881 4.655 1.00 94.00 111 LEU A N 1
ATOM 922 C CA . LEU A 1 111 ? 10.179 6.309 5.399 1.00 94.00 111 LEU A CA 1
ATOM 923 C C . LEU A 1 111 ? 9.232 7.170 4.555 1.00 94.00 111 LEU A C 1
ATOM 925 O O . LEU A 1 111 ? 8.023 7.057 4.707 1.00 94.00 111 LEU A O 1
ATOM 929 N N . ALA A 1 112 ? 9.744 7.953 3.600 1.00 95.44 112 ALA A N 1
ATOM 930 C CA . ALA A 1 112 ? 8.892 8.724 2.694 1.00 95.44 112 ALA A CA 1
ATOM 931 C C . ALA A 1 112 ? 8.002 7.817 1.825 1.00 95.44 112 ALA A C 1
ATOM 933 O O . ALA A 1 112 ? 6.863 8.169 1.524 1.00 95.44 112 ALA A O 1
ATOM 934 N N . MET A 1 113 ? 8.489 6.634 1.436 1.00 95.19 113 MET A N 1
ATOM 935 C CA . MET A 1 113 ? 7.670 5.655 0.719 1.00 95.19 113 MET A CA 1
ATOM 936 C C . MET A 1 113 ? 6.642 4.982 1.634 1.00 95.19 113 MET A C 1
ATOM 938 O O . MET A 1 113 ? 5.527 4.710 1.195 1.00 95.19 113 MET A O 1
ATOM 942 N N . HIS A 1 114 ? 6.983 4.749 2.903 1.00 95.50 114 HIS A N 1
ATOM 943 C CA . HIS A 1 114 ? 6.015 4.268 3.892 1.00 95.50 114 HIS A CA 1
ATOM 944 C C . HIS A 1 114 ? 4.897 5.290 4.133 1.00 95.50 114 HIS A C 1
ATOM 946 O O . HIS A 1 114 ? 3.722 4.933 4.090 1.00 95.50 114 HIS A O 1
ATOM 952 N N . THR A 1 115 ? 5.240 6.571 4.271 1.00 96.31 115 THR A N 1
ATOM 953 C CA . THR A 1 115 ? 4.266 7.667 4.353 1.00 96.31 115 THR A CA 1
ATOM 954 C C . THR A 1 115 ? 3.376 7.718 3.110 1.00 96.31 115 THR A C 1
ATOM 956 O O . THR A 1 115 ? 2.159 7.802 3.243 1.00 96.31 115 THR A O 1
ATOM 959 N N . ARG A 1 116 ? 3.941 7.573 1.899 1.00 96.31 116 ARG A N 1
ATOM 960 C CA . ARG A 1 116 ? 3.142 7.467 0.662 1.00 96.31 116 ARG A CA 1
ATOM 961 C C . ARG A 1 116 ? 2.189 6.271 0.676 1.00 96.31 116 ARG A C 1
ATOM 963 O O . ARG A 1 116 ? 1.048 6.416 0.259 1.00 96.31 116 ARG A O 1
ATOM 970 N N . TYR A 1 117 ? 2.617 5.112 1.179 1.00 96.06 117 TYR A N 1
ATOM 971 C CA . TYR A 1 117 ? 1.725 3.962 1.368 1.00 96.06 117 TYR A CA 1
ATOM 972 C C . TYR A 1 117 ? 0.541 4.306 2.286 1.00 96.06 117 TYR A C 1
ATOM 974 O O . TYR A 1 117 ? -0.596 3.985 1.945 1.00 96.06 117 TYR A O 1
ATOM 982 N N . LEU A 1 118 ? 0.781 4.996 3.406 1.00 97.19 118 LEU A N 1
ATOM 983 C CA . LEU A 1 118 ? -0.294 5.422 4.306 1.00 97.19 118 LEU A CA 1
ATOM 984 C C . LEU A 1 118 ? -1.268 6.389 3.621 1.00 97.19 118 LEU A C 1
ATOM 986 O O . LEU A 1 118 ? -2.470 6.209 3.779 1.00 97.19 118 LEU A O 1
ATOM 990 N N . HIS A 1 119 ? -0.780 7.342 2.818 1.00 97.75 119 HIS A N 1
ATOM 991 C CA . HIS A 1 119 ? -1.641 8.233 2.026 1.00 97.75 119 HIS A CA 1
ATOM 992 C C . HIS A 1 119 ? -2.486 7.476 1.001 1.00 97.75 119 HIS A C 1
ATOM 994 O O . HIS A 1 119 ? -3.694 7.667 0.962 1.00 97.75 119 HIS A O 1
ATOM 1000 N N . ILE A 1 120 ? -1.903 6.539 0.243 1.00 97.31 120 ILE A N 1
ATOM 1001 C CA . ILE A 1 120 ? -2.660 5.705 -0.710 1.00 97.31 120 ILE A CA 1
ATOM 1002 C C . ILE A 1 120 ? -3.838 5.016 -0.013 1.00 97.31 120 ILE A C 1
ATOM 1004 O O . ILE A 1 120 ? -4.956 4.998 -0.523 1.00 97.31 120 ILE A O 1
ATOM 1008 N N . VAL A 1 121 ? -3.590 4.431 1.157 1.00 97.25 121 VAL A N 1
ATOM 1009 C CA . VAL A 1 121 ? -4.627 3.735 1.921 1.00 97.25 121 VAL A CA 1
ATOM 1010 C C . VAL A 1 121 ? -5.621 4.727 2.542 1.00 97.25 121 VAL A C 1
ATOM 1012 O O . VAL A 1 121 ? -6.814 4.432 2.587 1.00 97.25 121 VAL A O 1
ATOM 1015 N N . ALA A 1 122 ? -5.170 5.906 2.972 1.00 97.69 122 ALA A N 1
ATOM 1016 C CA . ALA A 1 122 ? -6.022 6.967 3.506 1.00 97.69 122 ALA A CA 1
ATOM 1017 C C . ALA A 1 122 ? -6.986 7.528 2.448 1.00 97.69 122 ALA A C 1
ATOM 1019 O O . ALA A 1 122 ? -8.176 7.652 2.724 1.00 97.69 122 ALA A O 1
ATOM 1020 N N . GLU A 1 123 ? -6.510 7.771 1.225 1.00 97.12 123 GLU A N 1
ATOM 1021 C CA . GLU A 1 123 ? -7.336 8.169 0.078 1.00 97.12 123 GLU A CA 1
ATOM 1022 C C . GLU A 1 123 ? -8.415 7.110 -0.223 1.00 97.12 123 GLU A C 1
ATOM 1024 O O . GLU A 1 123 ? -9.572 7.434 -0.504 1.00 97.12 123 GLU A O 1
ATOM 1029 N N . LEU A 1 124 ? -8.068 5.817 -0.122 1.00 95.81 124 LEU A N 1
ATOM 1030 C CA . LEU A 1 124 ? -9.044 4.731 -0.251 1.00 95.81 124 LEU A CA 1
ATOM 1031 C C . LEU A 1 124 ? -10.076 4.772 0.885 1.00 95.81 124 LEU A C 1
ATOM 1033 O O . LEU A 1 124 ? -11.269 4.643 0.624 1.00 95.81 124 LEU A O 1
ATOM 1037 N N . MET A 1 125 ? -9.660 4.990 2.135 1.00 95.12 125 MET A N 1
ATOM 1038 C CA . MET A 1 125 ? -10.594 5.142 3.258 1.00 95.12 125 MET A CA 1
ATOM 1039 C C . MET A 1 125 ? -11.526 6.340 3.075 1.00 95.12 125 MET A C 1
ATOM 1041 O O . MET A 1 125 ? -12.725 6.212 3.321 1.00 95.12 125 MET A O 1
ATOM 1045 N N . GLU A 1 126 ? -11.012 7.484 2.627 1.00 95.06 126 GLU A N 1
ATOM 1046 C CA . GLU A 1 126 ? -11.818 8.669 2.336 1.00 95.06 126 GLU A CA 1
ATOM 1047 C C . GLU A 1 126 ? -12.881 8.359 1.282 1.00 95.06 126 GLU A C 1
ATOM 1049 O O . GLU A 1 126 ? -14.073 8.558 1.529 1.00 95.06 126 GLU A O 1
ATOM 1054 N N . ARG A 1 127 ? -12.477 7.770 0.152 1.00 93.94 127 ARG A N 1
ATOM 1055 C CA . ARG A 1 127 ? -13.390 7.400 -0.937 1.00 93.94 127 ARG A CA 1
ATOM 1056 C C . ARG A 1 127 ? -14.475 6.415 -0.497 1.00 93.94 127 ARG A C 1
ATOM 1058 O O . ARG A 1 127 ? -15.632 6.543 -0.893 1.00 93.94 127 ARG A O 1
ATOM 1065 N N . GLU A 1 128 ? -14.102 5.405 0.281 1.00 92.62 128 GLU A N 1
ATOM 1066 C CA . GLU A 1 128 ? -14.972 4.274 0.621 1.00 92.62 128 GLU A CA 1
ATOM 1067 C C . GLU A 1 128 ? -15.856 4.532 1.858 1.00 92.62 128 GLU A C 1
ATOM 1069 O O . GLU A 1 128 ? -16.936 3.947 2.004 1.00 92.62 128 GLU A O 1
ATOM 1074 N N . ILE A 1 129 ? -15.418 5.409 2.766 1.00 91.56 129 ILE A N 1
ATOM 1075 C CA . ILE A 1 129 ? -16.071 5.658 4.060 1.00 91.56 129 ILE A CA 1
ATOM 1076 C C . ILE A 1 129 ? -16.680 7.064 4.129 1.00 91.56 129 ILE A C 1
ATOM 1078 O O . ILE A 1 129 ? -17.741 7.217 4.744 1.00 91.56 129 ILE A O 1
ATOM 1082 N N . GLY A 1 130 ? -16.050 8.057 3.494 1.00 90.69 130 GLY A N 1
ATOM 1083 C CA . GLY A 1 130 ? -16.438 9.470 3.540 1.00 90.69 130 GLY A CA 1
ATOM 1084 C C . GLY A 1 130 ? -15.872 10.249 4.733 1.00 90.69 130 GLY A C 1
ATOM 1085 O O . GLY A 1 130 ? -16.486 11.224 5.155 1.00 90.69 130 GLY A O 1
ATOM 1086 N N . ILE A 1 131 ? -14.756 9.800 5.318 1.00 91.19 131 ILE A N 1
ATOM 1087 C CA . ILE A 1 131 ? -13.978 10.570 6.311 1.00 91.19 131 ILE A CA 1
ATOM 1088 C C . ILE A 1 131 ? -12.870 11.349 5.601 1.00 91.19 131 ILE A C 1
ATOM 1090 O O . ILE A 1 131 ? -12.453 10.921 4.535 1.00 91.19 131 ILE A O 1
ATOM 1094 N N . SER A 1 132 ? -12.361 12.442 6.175 1.00 94.69 132 SER A N 1
ATOM 1095 C CA . SER A 1 132 ? -11.258 13.172 5.533 1.00 94.69 132 SER A CA 1
ATOM 1096 C C . SER A 1 132 ? -9.991 12.320 5.434 1.00 94.69 132 SER A C 1
ATOM 1098 O O . SER A 1 132 ? -9.688 11.539 6.345 1.00 94.69 132 SER A O 1
ATOM 1100 N N . GLU A 1 133 ? -9.221 12.519 4.362 1.00 95.69 133 GLU A N 1
ATOM 1101 C CA . GL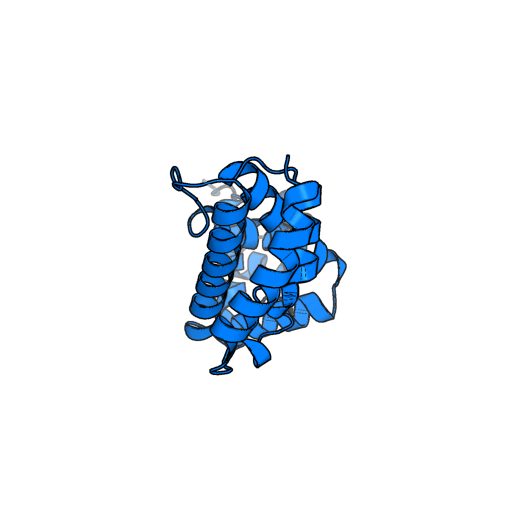U A 1 133 ? -7.921 11.863 4.172 1.00 95.69 133 GLU A CA 1
ATOM 1102 C C . GLU A 1 133 ? -7.008 12.033 5.399 1.00 95.69 133 GLU A C 1
ATOM 1104 O O . GLU A 1 133 ? -6.418 11.062 5.866 1.00 95.69 133 GLU A O 1
ATOM 1109 N N . GLN A 1 134 ? -6.950 13.233 5.992 1.00 95.44 134 GLN A N 1
ATOM 1110 C CA . GLN A 1 134 ? -6.124 13.490 7.178 1.00 95.44 134 GLN A CA 1
ATOM 1111 C C . GLN A 1 134 ? -6.526 12.607 8.368 1.00 95.44 134 GLN A C 1
ATOM 1113 O O . GLN A 1 134 ? -5.668 12.005 9.010 1.00 95.44 134 GLN A O 1
ATOM 1118 N N . ILE A 1 135 ? -7.828 12.479 8.649 1.00 93.88 135 ILE A N 1
ATOM 1119 C CA . ILE A 1 135 ? -8.295 11.626 9.749 1.00 93.88 135 ILE A CA 1
ATOM 1120 C C . ILE A 1 135 ? -8.016 10.151 9.442 1.00 93.88 135 ILE A C 1
ATOM 1122 O O . ILE A 1 135 ? -7.642 9.391 10.339 1.00 93.88 135 ILE A O 1
ATOM 1126 N N . ALA A 1 136 ? -8.187 9.731 8.186 1.00 95.81 136 ALA A N 1
ATOM 1127 C CA . ALA A 1 136 ? -7.843 8.379 7.766 1.00 95.81 136 ALA A CA 1
ATOM 1128 C C . ALA A 1 136 ? -6.344 8.095 7.955 1.00 95.81 136 ALA A C 1
ATOM 1130 O O . ALA A 1 136 ? -5.986 7.067 8.532 1.00 95.81 136 ALA A O 1
ATOM 1131 N N . PHE A 1 137 ? -5.478 9.021 7.544 1.00 97.44 137 PHE A N 1
ATOM 1132 C CA . PHE A 1 137 ? -4.031 8.934 7.716 1.00 97.44 137 PHE A CA 1
ATOM 1133 C C . PHE A 1 137 ? -3.631 8.832 9.194 1.00 97.44 137 PHE A C 1
ATOM 1135 O O . PHE A 1 137 ? -2.841 7.956 9.559 1.00 97.44 137 PHE A O 1
ATOM 1142 N N . ASP A 1 138 ? -4.202 9.669 10.062 1.00 95.50 138 ASP A N 1
ATOM 1143 C CA . ASP A 1 138 ? -3.921 9.649 11.502 1.00 95.50 138 ASP A CA 1
ATOM 1144 C C . ASP A 1 138 ? -4.362 8.321 12.134 1.00 95.50 138 ASP A C 1
ATOM 1146 O O . ASP A 1 138 ? -3.626 7.709 12.914 1.00 95.50 138 ASP A O 1
ATOM 1150 N N . LEU A 1 139 ? -5.542 7.823 11.752 1.00 94.81 139 LEU A N 1
ATOM 1151 C CA . LEU A 1 139 ? -6.054 6.538 12.221 1.00 94.81 139 LEU A CA 1
ATOM 1152 C C . LEU A 1 139 ? -5.156 5.373 11.782 1.00 94.81 139 LEU A C 1
ATOM 1154 O O . LEU A 1 139 ? -4.839 4.499 12.593 1.00 94.81 139 LEU A O 1
ATOM 1158 N N . LEU A 1 140 ? -4.730 5.363 10.517 1.00 96.31 140 LEU A N 1
ATOM 1159 C CA . LEU A 1 140 ? -3.800 4.368 9.989 1.00 96.31 140 LEU A CA 1
ATOM 1160 C C . LEU A 1 140 ? -2.448 4.449 10.704 1.00 96.31 140 LEU A C 1
ATOM 1162 O O . LEU A 1 140 ? -1.896 3.413 11.069 1.00 96.31 140 LEU A O 1
ATOM 1166 N N . SER A 1 141 ? -1.945 5.651 10.974 1.00 95.62 141 SER A N 1
ATOM 1167 C CA . SER A 1 141 ? -0.690 5.855 11.704 1.00 95.62 141 SER A CA 1
ATOM 1168 C C . SER A 1 141 ? -0.761 5.286 13.125 1.00 95.62 141 SER A C 1
ATOM 1170 O O . SER A 1 141 ? 0.129 4.545 13.541 1.00 95.62 141 SER A O 1
ATOM 1172 N N . LEU A 1 142 ? -1.856 5.537 13.850 1.00 94.81 142 LEU A N 1
ATOM 1173 C CA . LEU A 1 142 ? -2.082 4.995 15.197 1.00 94.81 142 LEU A CA 1
ATOM 1174 C C . LEU A 1 142 ? -2.230 3.467 15.216 1.00 94.81 142 LEU A C 1
ATOM 1176 O O . LEU A 1 142 ? -1.868 2.816 16.194 1.00 94.81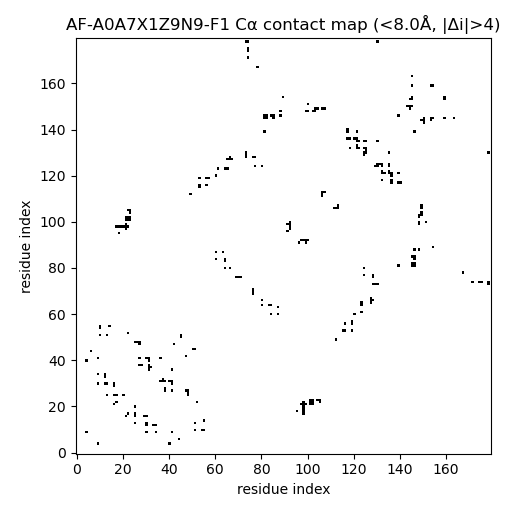 142 LEU A O 1
ATOM 1180 N N . LEU A 1 143 ? -2.769 2.887 14.142 1.00 94.75 143 LEU A N 1
ATOM 1181 C CA . LEU A 1 143 ? -3.041 1.454 14.024 1.00 94.75 143 LEU A CA 1
ATOM 1182 C C . LEU A 1 143 ? -1.983 0.699 13.213 1.00 94.75 143 LEU A C 1
ATOM 1184 O O . LEU A 1 143 ? -2.218 -0.448 12.840 1.00 94.75 143 LEU A O 1
ATOM 1188 N N . GLN A 1 144 ? -0.817 1.300 12.961 1.00 94.00 144 GLN A N 1
ATOM 1189 C CA . GLN A 1 144 ? 0.214 0.734 12.085 1.00 94.00 144 GLN A CA 1
ATOM 1190 C C . GLN A 1 144 ? 0.612 -0.705 12.436 1.00 94.00 144 GLN A C 1
ATOM 1192 O O . GLN A 1 144 ? 0.819 -1.508 11.533 1.00 94.00 144 GLN A O 1
ATOM 1197 N N . GLN A 1 145 ? 0.634 -1.074 13.719 1.00 92.50 145 GLN A N 1
ATOM 1198 C CA . GLN A 1 145 ? 0.962 -2.435 14.154 1.00 92.50 145 GLN A CA 1
ATOM 1199 C C . GLN A 1 145 ? 0.004 -3.505 13.605 1.00 92.50 145 GLN A C 1
ATOM 1201 O O . GLN A 1 145 ? 0.374 -4.670 13.508 1.00 92.50 145 GLN A O 1
ATOM 1206 N N . PHE A 1 146 ? -1.20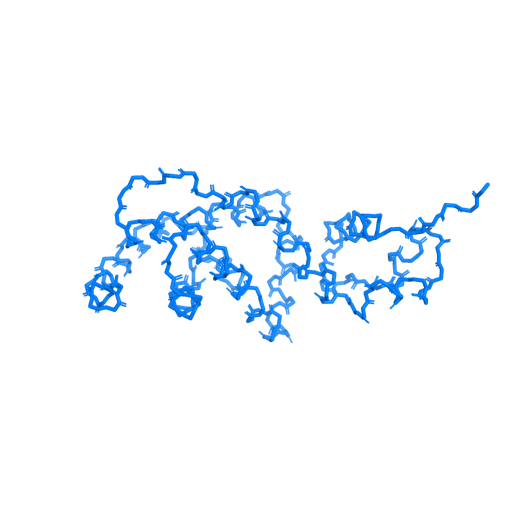6 -3.114 13.200 1.00 92.75 146 PHE A N 1
ATOM 1207 C CA . PHE A 1 146 ? -2.230 -4.027 12.706 1.00 92.75 146 PHE A CA 1
ATOM 1208 C C . PHE A 1 146 ? -2.267 -4.157 11.183 1.00 92.75 146 PHE A C 1
ATOM 1210 O O . PHE A 1 146 ? -2.904 -5.072 10.680 1.00 92.75 146 PHE A O 1
ATOM 1217 N N . HIS A 1 147 ? -1.608 -3.274 10.429 1.00 92.06 147 HIS A N 1
ATOM 1218 C CA . HIS A 1 147 ? -1.715 -3.281 8.962 1.00 92.06 147 HIS A CA 1
ATOM 1219 C C . HIS A 1 147 ? -0.441 -2.905 8.210 1.00 92.06 147 HIS A C 1
ATOM 1221 O O . HIS A 1 147 ? -0.299 -3.276 7.051 1.00 92.06 147 HIS A O 1
ATOM 1227 N N . SER A 1 148 ? 0.512 -2.219 8.838 1.00 91.81 148 SER A N 1
ATOM 1228 C CA . SER A 1 148 ? 1.757 -1.821 8.188 1.00 91.81 148 SER A CA 1
ATOM 1229 C C . SER A 1 148 ? 2.735 -2.999 8.096 1.00 91.81 148 SER A C 1
ATOM 1231 O O . SER A 1 148 ? 3.067 -3.581 9.133 1.00 91.81 148 SER A O 1
ATOM 1233 N N . PRO A 1 149 ? 3.305 -3.289 6.909 1.00 86.88 149 PRO A N 1
ATOM 1234 C CA . PRO A 1 149 ? 4.323 -4.334 6.733 1.00 86.88 149 PRO A CA 1
ATOM 1235 C C . PRO A 1 149 ? 5.552 -4.192 7.644 1.00 86.88 149 PRO A C 1
ATOM 1237 O O . PRO A 1 149 ? 6.318 -5.132 7.822 1.00 86.88 149 PRO A O 1
ATOM 1240 N N . LEU A 1 150 ? 5.762 -3.020 8.249 1.00 89.94 150 LEU A N 1
ATOM 1241 C CA . LEU A 1 150 ? 6.826 -2.801 9.230 1.00 89.94 150 LEU A CA 1
ATOM 1242 C C . LEU A 1 150 ? 6.698 -3.683 10.486 1.00 89.94 150 LEU A C 1
ATOM 1244 O O . LEU A 1 150 ? 7.713 -3.918 11.142 1.00 89.94 150 LEU A O 1
ATOM 1248 N N . PHE A 1 151 ? 5.493 -4.181 10.786 1.00 90.19 151 PHE A N 1
ATOM 1249 C CA . PHE A 1 151 ? 5.146 -4.929 12.000 1.00 90.19 151 PHE A CA 1
ATOM 1250 C C . PHE A 1 151 ? 4.747 -6.385 11.726 1.00 90.19 151 PHE A C 1
ATOM 1252 O O . PHE A 1 151 ? 3.988 -6.966 12.495 1.00 90.19 151 PHE A O 1
ATOM 1259 N N . LEU A 1 152 ? 5.255 -6.975 10.641 1.00 84.12 152 LEU A N 1
ATOM 1260 C CA . LEU A 1 152 ? 4.955 -8.352 10.223 1.00 84.12 152 LEU A CA 1
ATOM 1261 C C . LEU A 1 152 ? 5.015 -9.393 11.350 1.00 84.12 152 LEU A C 1
ATOM 1263 O O . LEU A 1 152 ? 4.146 -10.254 11.437 1.00 84.12 152 LEU A O 1
ATOM 1267 N N . GLU A 1 153 ? 6.008 -9.282 12.233 1.00 81.56 153 GLU A N 1
ATOM 1268 C CA . GLU A 1 153 ? 6.214 -10.200 13.361 1.00 81.56 153 GLU A CA 1
ATOM 1269 C C . GLU A 1 153 ? 5.016 -10.242 14.322 1.00 81.56 153 GLU A C 1
ATOM 1271 O O . GLU A 1 153 ? 4.768 -11.264 14.948 1.00 81.56 153 GLU A O 1
ATOM 1276 N N . LEU A 1 154 ? 4.227 -9.165 14.402 1.00 82.56 154 LEU A N 1
ATOM 1277 C CA . LEU A 1 154 ? 3.064 -9.082 15.289 1.00 82.56 154 LEU A CA 1
ATOM 1278 C C . LEU A 1 154 ? 1.801 -9.723 14.699 1.00 82.56 154 LEU A C 1
ATOM 1280 O O . LEU A 1 154 ? 0.801 -9.857 15.400 1.00 82.56 154 LEU A O 1
ATOM 1284 N N . TRP A 1 155 ? 1.791 -10.068 13.410 1.00 80.06 155 TRP A N 1
ATOM 1285 C CA . TRP A 1 155 ? 0.576 -10.533 12.724 1.00 80.06 155 TRP A CA 1
ATOM 1286 C C . TRP A 1 155 ? 0.325 -12.026 12.872 1.00 80.06 155 TRP A C 1
ATOM 1288 O O . TRP A 1 155 ? -0.812 -12.468 12.742 1.00 80.06 155 TRP A O 1
ATOM 1298 N N . VAL A 1 156 ? 1.375 -12.793 13.153 1.00 72.19 156 VAL A N 1
ATOM 1299 C CA . VAL A 1 156 ? 1.301 -14.245 13.366 1.00 72.19 156 VAL A CA 1
ATOM 1300 C C . VAL A 1 156 ? 0.989 -14.612 14.820 1.00 72.19 156 VAL A C 1
ATOM 1302 O O . VAL A 1 156 ? 0.805 -15.786 15.137 1.00 72.19 156 VAL A O 1
ATOM 1305 N N . GLU A 1 157 ? 0.905 -13.616 15.705 1.00 78.88 157 GLU A N 1
ATOM 1306 C CA . GLU A 1 157 ? 0.601 -13.822 17.115 1.00 78.88 157 GLU A CA 1
ATOM 1307 C C . GLU A 1 157 ? -0.876 -14.206 17.320 1.00 78.88 157 GLU A C 1
ATOM 1309 O O . GLU A 1 157 ? -1.772 -13.505 16.833 1.00 78.88 157 GLU A O 1
ATOM 1314 N N . PRO A 1 158 ? -1.182 -15.255 18.112 1.00 76.81 158 PRO A N 1
ATOM 1315 C CA . PRO A 1 158 ? -2.561 -15.675 18.389 1.00 76.81 158 PRO A CA 1
ATOM 1316 C C . PRO A 1 158 ? -3.437 -14.580 19.015 1.00 76.81 158 PRO A C 1
ATOM 1318 O O . PRO A 1 158 ? -4.666 -14.675 19.011 1.00 76.81 158 PRO A O 1
ATOM 1321 N N . THR A 1 159 ? -2.822 -13.545 19.591 1.00 84.06 159 THR A N 1
ATOM 1322 C CA . THR A 1 159 ? -3.518 -12.451 20.271 1.00 84.06 159 THR A CA 1
ATOM 1323 C C . THR A 1 159 ? -3.954 -11.324 19.339 1.00 84.06 159 THR A C 1
ATOM 1325 O O . THR A 1 159 ? -4.720 -10.472 19.795 1.00 84.06 159 THR A O 1
ATOM 1328 N N . PHE A 1 160 ? -3.559 -11.327 18.056 1.00 87.06 160 PHE 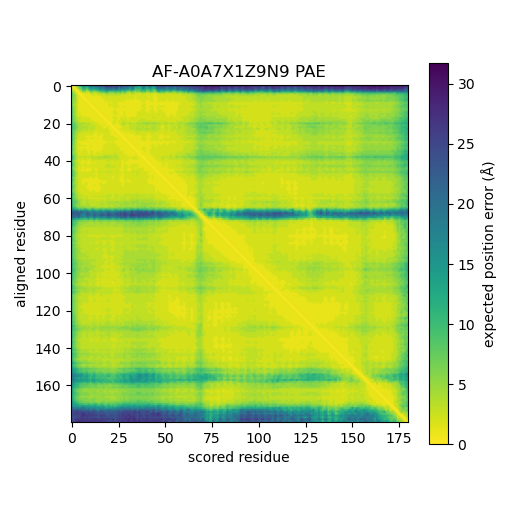A N 1
ATOM 1329 C CA . PHE A 1 160 ? -3.777 -10.221 17.113 1.00 87.06 160 PHE A CA 1
ATOM 1330 C C . PHE A 1 160 ? -5.200 -9.643 17.165 1.00 87.06 160 PHE A C 1
ATOM 1332 O O . PHE A 1 160 ? -5.394 -8.447 17.396 1.00 87.06 160 PHE A O 1
ATOM 1339 N N . GLU A 1 161 ? -6.218 -10.493 17.001 1.00 84.38 161 GLU A N 1
ATOM 1340 C CA . GLU A 1 161 ? -7.617 -10.052 16.953 1.00 84.38 161 GLU A CA 1
ATOM 1341 C C . GLU A 1 161 ? -8.078 -9.467 18.299 1.00 84.38 161 GLU A C 1
ATOM 1343 O O . GLU A 1 161 ? -8.828 -8.486 18.351 1.00 84.38 161 GLU A O 1
ATOM 1348 N N . THR A 1 162 ? -7.603 -10.046 19.404 1.00 88.19 162 THR A N 1
ATOM 1349 C CA . THR A 1 162 ? -7.907 -9.571 20.759 1.00 88.19 162 THR A CA 1
ATOM 1350 C C . THR A 1 162 ? -7.252 -8.216 21.018 1.00 88.19 162 THR A C 1
ATOM 1352 O O . THR A 1 162 ? -7.911 -7.297 21.520 1.00 88.19 162 THR A O 1
ATOM 1355 N N . ASP A 1 163 ? -5.988 -8.061 20.629 1.00 90.88 163 ASP A N 1
ATOM 1356 C CA . ASP A 1 163 ? -5.239 -6.814 20.761 1.00 90.88 163 ASP A CA 1
ATOM 1357 C C . ASP A 1 163 ? -5.849 -5.709 19.896 1.00 90.88 163 ASP A C 1
ATOM 1359 O O . ASP A 1 163 ? -6.068 -4.599 20.391 1.00 90.88 163 ASP A O 1
ATOM 1363 N N . PHE A 1 164 ? -6.234 -6.021 18.654 1.00 92.38 164 PHE A N 1
ATOM 1364 C CA . PHE A 1 164 ? -6.931 -5.083 17.777 1.00 92.38 164 PHE A CA 1
ATOM 1365 C C . PHE A 1 164 ? -8.245 -4.610 18.398 1.00 92.38 164 PHE A C 1
ATOM 1367 O O . PHE A 1 164 ? -8.466 -3.406 18.538 1.00 92.38 164 PHE A O 1
ATOM 1374 N N . LYS A 1 165 ? -9.109 -5.534 18.841 1.00 89.88 165 LYS A N 1
ATOM 1375 C CA . LYS A 1 165 ? -10.401 -5.188 19.460 1.00 89.88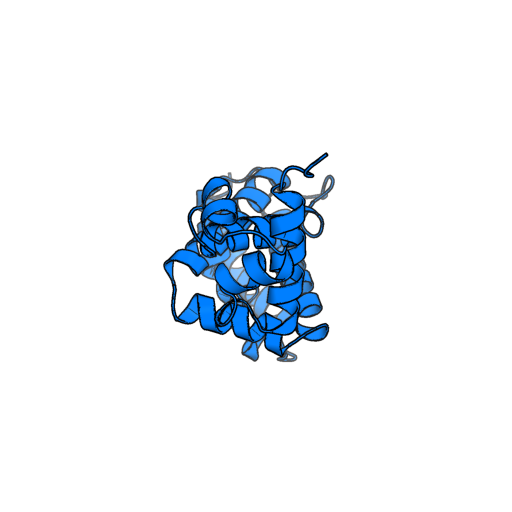 165 LYS A CA 1
ATOM 1376 C C . LYS A 1 165 ? -10.223 -4.330 20.713 1.00 89.88 165 LYS A C 1
ATOM 1378 O O . LYS A 1 165 ? -10.995 -3.389 20.922 1.00 89.88 165 LYS A O 1
ATOM 1383 N N . ARG A 1 166 ? -9.216 -4.623 21.546 1.00 90.44 166 ARG A N 1
ATOM 1384 C CA . ARG A 1 166 ? -8.901 -3.834 22.747 1.00 90.44 166 ARG A CA 1
ATOM 1385 C C . ARG A 1 166 ? -8.456 -2.419 22.377 1.00 90.44 166 ARG A C 1
ATOM 1387 O O . ARG A 1 166 ? -9.018 -1.462 22.913 1.00 90.44 166 ARG A O 1
ATOM 1394 N N . THR A 1 167 ? -7.511 -2.282 21.448 1.00 91.88 167 THR A N 1
ATOM 1395 C CA . THR A 1 167 ? -7.018 -0.978 20.979 1.00 91.88 167 THR A CA 1
ATOM 1396 C C . THR A 1 167 ? -8.133 -0.172 20.320 1.00 91.88 167 THR A C 1
ATOM 1398 O O . THR A 1 167 ? -8.363 0.982 20.680 1.00 91.88 167 THR A O 1
ATOM 1401 N N . TRP A 1 168 ? -8.918 -0.799 19.443 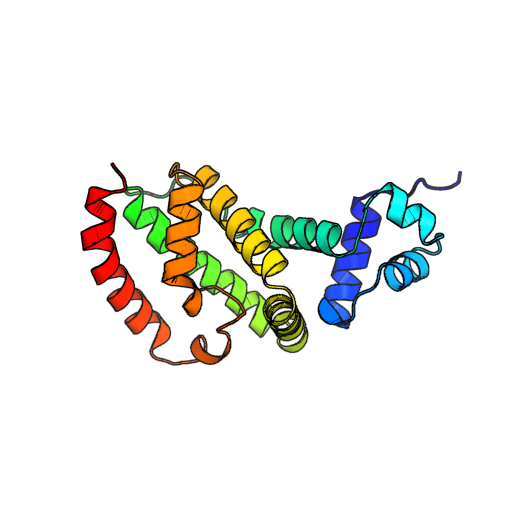1.00 92.19 168 TRP A N 1
ATOM 1402 C CA . TRP A 1 168 ? -10.057 -0.164 18.791 1.00 92.19 168 TRP A CA 1
ATOM 1403 C C . TRP A 1 168 ? -11.106 0.328 19.794 1.00 92.19 168 TRP A C 1
ATOM 1405 O O . TRP A 1 168 ? -11.627 1.433 19.660 1.00 92.19 168 TRP A O 1
ATOM 1415 N N . LYS A 1 169 ? -11.405 -0.447 20.844 1.00 89.12 169 LYS A N 1
ATOM 1416 C CA . LYS A 1 169 ? -12.348 -0.040 21.900 1.00 89.12 169 LYS A CA 1
ATOM 1417 C C . LYS A 1 169 ? -11.893 1.226 22.633 1.00 89.12 169 LYS A C 1
ATOM 1419 O O . LYS A 1 169 ? -12.748 2.033 23.005 1.00 89.12 169 LYS A O 1
ATOM 1424 N N . LEU A 1 170 ? -10.587 1.397 22.850 1.00 87.31 170 LEU A N 1
ATOM 1425 C CA . LEU A 1 170 ? -10.017 2.606 23.451 1.00 87.31 170 LEU A CA 1
ATOM 1426 C C . LEU A 1 170 ? -10.106 3.788 22.482 1.00 87.31 170 LEU A C 1
ATOM 1428 O O . LEU A 1 170 ? -10.658 4.827 22.844 1.00 87.31 170 LEU A O 1
ATOM 1432 N N . LEU A 1 171 ? -9.674 3.595 21.234 1.00 86.69 171 LEU A N 1
ATOM 1433 C CA . LEU A 1 171 ? -9.714 4.629 20.200 1.00 86.69 171 LEU A CA 1
ATOM 1434 C C . LEU A 1 171 ? -11.139 5.099 19.905 1.00 86.69 171 LEU A C 1
ATOM 1436 O O . LEU A 1 171 ? -11.386 6.296 19.849 1.00 86.69 171 LEU A O 1
ATOM 1440 N N . LYS A 1 172 ? -12.113 4.186 19.810 1.00 81.69 172 LYS A N 1
ATOM 1441 C CA . LYS A 1 172 ? -13.525 4.504 19.541 1.00 81.69 172 LYS A CA 1
ATOM 1442 C C . LYS A 1 172 ? -14.119 5.499 20.540 1.00 81.69 172 LYS A C 1
ATOM 1444 O O . LYS A 1 172 ? -15.057 6.209 20.186 1.00 81.69 172 LYS A O 1
ATOM 1449 N N . LYS A 1 173 ? -13.620 5.549 21.781 1.00 73.44 173 LYS A N 1
ATOM 1450 C CA . LYS A 1 173 ? -14.074 6.542 22.763 1.00 73.44 173 LYS A CA 1
ATOM 1451 C C . LYS A 1 173 ? -13.611 7.955 22.397 1.00 73.44 173 LYS A C 1
ATOM 1453 O O . LYS A 1 173 ? -14.441 8.848 22.457 1.00 73.44 173 LYS A O 1
ATOM 1458 N N . GLY A 1 174 ? -12.362 8.126 21.956 1.00 69.38 174 GLY A N 1
ATOM 1459 C CA . GLY A 1 174 ? -11.835 9.420 21.493 1.00 69.38 174 GLY A CA 1
ATOM 1460 C C . GLY A 1 174 ? -12.295 9.799 20.079 1.00 69.38 174 GLY A C 1
ATOM 1461 O O . GLY A 1 174 ? -12.686 10.927 19.825 1.00 69.38 174 GLY A O 1
ATOM 1462 N N . ILE A 1 175 ? -12.367 8.826 19.167 1.00 66.62 175 ILE A N 1
ATOM 1463 C CA . ILE A 1 175 ? -12.770 9.008 17.762 1.00 66.62 175 ILE A CA 1
ATOM 146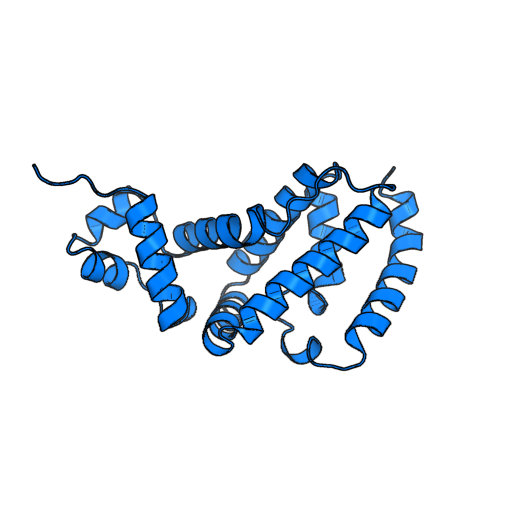4 C C . ILE A 1 175 ? -14.223 9.503 17.622 1.00 66.62 175 ILE A C 1
ATOM 1466 O O . ILE A 1 175 ? -14.550 10.206 16.669 1.00 66.62 175 ILE A O 1
ATOM 1470 N N . LYS A 1 176 ? -15.117 9.165 18.562 1.00 60.62 176 LYS A N 1
ATOM 1471 C CA . LYS A 1 176 ? -16.518 9.631 18.549 1.00 60.62 176 LYS A CA 1
ATOM 1472 C C . LYS A 1 176 ? -16.666 11.154 18.622 1.00 60.62 176 LYS A C 1
ATOM 1474 O O . LYS A 1 176 ? -17.709 11.662 18.216 1.00 60.62 176 LYS A O 1
ATOM 1479 N N . GLU A 1 177 ? -15.672 11.854 19.158 1.00 57.03 177 GLU A N 1
ATOM 1480 C CA . GLU A 1 177 ? -15.671 13.315 19.256 1.00 57.03 177 GLU A CA 1
ATOM 1481 C C . GLU A 1 177 ? -15.122 13.967 17.975 1.00 57.03 177 GLU A C 1
ATOM 1483 O O . GLU A 1 177 ? -15.577 15.049 17.619 1.00 57.03 177 GLU A O 1
ATOM 1488 N N . SER A 1 178 ? -14.242 13.273 17.239 1.00 54.69 178 SER A N 1
ATOM 1489 C CA . SER A 1 178 ? -13.555 13.780 16.036 1.00 54.69 178 SER A CA 1
ATOM 1490 C C . SER A 1 178 ? -14.167 13.356 14.688 1.00 54.69 178 SER A C 1
ATOM 1492 O O . SER A 1 178 ? -13.793 13.921 13.669 1.00 54.69 178 SER A O 1
ATOM 1494 N N . LEU A 1 179 ? -15.064 12.356 14.647 1.00 56.59 179 LEU A N 1
ATOM 1495 C CA . LEU A 1 179 ? -15.713 11.842 13.416 1.00 56.59 179 LEU A CA 1
ATOM 1496 C C . LEU A 1 179 ? -17.164 12.330 13.204 1.00 56.59 179 LEU A C 1
ATOM 1498 O O . LEU A 1 179 ? -17.947 11.653 12.531 1.00 56.59 179 LEU A O 1
ATOM 1502 N N . LYS A 1 180 ? -17.554 13.443 13.830 1.00 50.81 180 LYS A N 1
ATOM 1503 C CA . LYS A 1 180 ? -18.812 14.140 13.512 1.00 50.81 180 LYS A CA 1
ATOM 1504 C C . LYS A 1 180 ? -18.602 15.083 12.341 1.00 50.81 180 LYS A C 1
ATOM 1506 O O . LYS A 1 180 ? -19.547 15.175 11.532 1.00 50.81 180 LYS A O 1
#

InterPro domains:
  IPR001647 DNA-binding HTH domain, TetR-type [PF00440] (10-55)
  IPR001647 DNA-binding HTH domain, TetR-type [PR00455] (10-23)
  IPR001647 DNA-binding HTH domain, TetR-type [PR00455] (31-54)
  IPR001647 DNA-binding HTH domain, TetR-type [PS50977] (4-64)
  IPR009057 Homedomain-like superfamily [SSF46689] (2-63)
  IPR050624 Nucleoid occlusion factor SlmA/HTH-type transcriptional regulator [PTHR43479] (3-126)

Sequence (180 aa):
MKKNLTDEEILKTADALNWEKGFDKMRIIDIARALRVSHTAIYKHFENKEVIFEKLLRERYDVPLRMKRLKGNASQKSCDFVLQLHAVNVQAYEKNPEHFESCARYFRSNLAMHTRYLHIVAELMEREIGISEQIAFDLLSLLQQFHSPLFLELWVEPTFETDFKRTWKLLKKGIKESLK

Organism: NCBI:txid1494462

pLDDT: mean 89.99, std 10.01, range [41.72, 97.94]

Mean predicted aligned error: 4.86 Å

Secondary structure (DSSP, 8-state):
-PPPP-HHHHHHHHHHHHHHH-TTT--HHHHHHHHTS-HHHHHTT-SSHHHHHHHHHHHHHHTTT---S-SS-HHHHHHHHHHHHHHHHHHHHHH-HHHHHHHHHHHHH-HHHHHHHHHHHHHHHHHHH---HHHHHHHHHHTHHHH-GGGGGGTSSTTHHHHHHHHHHHHHHHHHHH--

Radius of gyration: 18.08 Å; Cα contacts (8 Å, |Δi|>4): 163; chains: 1; bounding box: 41×30×60 Å

Solvent-accessible surface area (backbone atoms only — not comparable to full-atom values): 10140 Å² total; per-residue (Å²): 131,86,79,80,88,47,70,66,61,51,49,57,47,41,49,52,48,24,61,73,66,6,53,66,72,53,50,62,62,57,45,17,57,75,69,74,50,54,53,71,61,51,50,75,78,34,90,47,65,63,62,52,47,52,52,52,50,49,63,64,44,51,71,81,64,61,51,78,83,69,86,75,54,61,70,56,49,52,54,52,48,50,55,49,49,22,50,55,48,49,55,48,29,76,74,37,49,68,30,44,49,24,46,23,53,37,31,73,78,32,56,70,58,40,52,48,51,44,47,57,52,9,51,48,44,19,74,54,61,72,50,58,43,68,60,36,33,53,52,48,63,77,44,30,67,62,54,38,61,82,32,56,82,54,66,79,42,93,53,41,68,60,52,49,54,52,52,47,59,57,47,53,66,61,44,66,76,76,74,116

Foldseek 3Di:
DPDQDDLVLLLVLQVVVLLVQALLPDFLVVSCVVVVHDSVSVCVVPVTSLRSVLVVLLVLCVVQQAADPDPDALLVNLLVSLQSLLVSLVVVCVVGVNSLVSVLVVCVVPVVSVLSSLLSSLVSSCVRRVFDSVVSSVVCVQCCCRRPSPNVVSSPDPCNVVVSVVSSVVVVVVVVVVRD

Nearest PDB structures (foldseek):
  5cw8-assembly1_B  TM=6.263E-01  e=5.742E-03  Mycobacterium tuberculosis H37Rv
  5gpa-assembly1_A  TM=5.329E-01  e=8.126E-03  Halalkalibacterium halodurans C-125
  3ppb-assembly1_B  TM=5.120E-01  e=8.540E-03  Shewanella loihica PV-4
  3b6c-assembly1_A  TM=5.574E-01  e=1.150E-02  Streptomyces coelicolor
  2id3-assembly1_A  TM=4.550E-01  e=9.910E-03  Streptomyces coelicolor